Protein AF-A0A9D8AFS5-F1 (afdb_monomer)

Nearest PDB structures (foldseek):
  8onc-assembly2_F  TM=4.457E-01  e=4.449E-08  Bdellovibrio bacteriovorus HD100
  8oml-assembly1_B  TM=3.552E-01  e=2.061E-06  Bdellovibrio bacteriovorus HD100
  8onf-assembly1_B  TM=6.771E-01  e=1.002E-03  Bdellovibrio bacteriovorus HD100
  8ol4-assembly1_A  TM=5.462E-01  e=8.854E-04  Bdellovibrio bact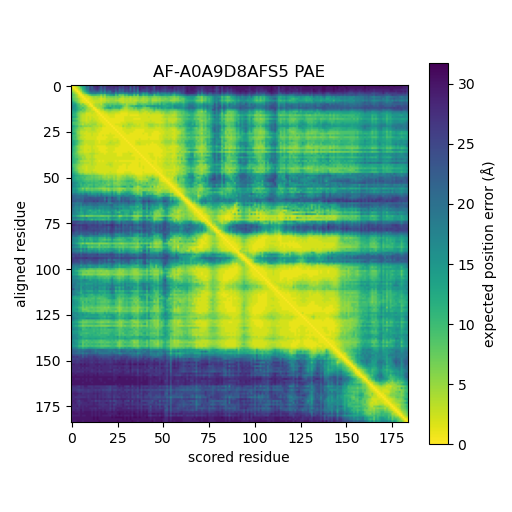eriovorus HD100
  8on4-assembly1_A  TM=4.535E-01  e=5.588E-02  Bdellovibrio bacteriovorus HD100

Mean predicted aligned error: 13.08 Å

Foldseek 3Di:
DDDPPDDDDDDPDQQKDFDDDPNDTQWIQGSVCAIEGPDPDGPDNYHFDDDVVDDSDDFDPPDPDQQDKTWDFDDDDPDPQERFWIWMWTANNPPSPSFGKTFTFGRPDPDSDYTDRVRGQWIQGSVQAIEGNDPDDPDNYHYDDDPPPDDDDPPPDDDDQCADFDADPSRDTDGGNPPVRVDD

Radius of gyration: 25.53 Å; Cα contacts (8 Å, |Δi|>4): 317; chains: 1; bounding box: 64×58×66 Å

Structure (mmCIF, N/CA/C/O backbone):
data_AF-A0A9D8AFS5-F1
#
_entry.id   AF-A0A9D8AFS5-F1
#
loop_
_atom_site.group_PDB
_atom_site.id
_atom_site.type_symbol
_atom_site.label_atom_id
_atom_site.label_alt_id
_atom_site.label_comp_id
_atom_site.label_asym_id
_atom_site.label_entity_id
_atom_site.label_seq_id
_atom_site.pdbx_PDB_ins_code
_atom_site.Cartn_x
_atom_site.Cartn_y
_atom_site.Cartn_z
_atom_site.occupancy
_atom_site.B_iso_or_equiv
_atom_site.auth_seq_id
_atom_site.auth_comp_id
_atom_site.auth_asym_id
_atom_site.auth_atom_id
_atom_site.pdbx_PDB_model_num
ATOM 1 N N . GLY A 1 1 ? 22.631 28.844 -26.982 1.00 43.62 1 GLY A N 1
ATOM 2 C CA . GLY A 1 1 ? 21.208 28.583 -26.727 1.00 43.62 1 GLY A CA 1
ATOM 3 C C . GLY A 1 1 ? 21.118 27.162 -26.255 1.00 43.62 1 GLY A C 1
ATOM 4 O O . GLY A 1 1 ? 21.440 26.286 -27.040 1.00 43.62 1 GLY A O 1
ATOM 5 N N . GLY A 1 2 ? 20.843 26.962 -24.968 1.00 60.62 2 GLY A N 1
ATOM 6 C CA . GLY A 1 2 ? 20.748 25.632 -24.378 1.00 60.62 2 GLY A CA 1
ATOM 7 C C . GLY A 1 2 ? 19.411 25.015 -24.747 1.00 60.62 2 GLY A C 1
ATOM 8 O O . GLY A 1 2 ? 18.372 25.493 -24.302 1.00 60.62 2 GLY A O 1
ATOM 9 N N . THR A 1 3 ? 19.439 24.002 -25.600 1.00 66.25 3 THR A N 1
ATOM 10 C CA . THR A 1 3 ? 18.353 23.032 -25.696 1.00 66.25 3 THR A CA 1
ATOM 11 C C . THR A 1 3 ? 18.677 21.949 -24.683 1.00 66.25 3 THR A C 1
ATOM 13 O O . THR A 1 3 ? 19.795 21.451 -24.688 1.00 66.25 3 THR A O 1
ATOM 16 N N . SER A 1 4 ? 17.757 21.660 -23.770 1.00 68.94 4 SER A N 1
ATOM 17 C CA . SER A 1 4 ? 17.923 20.624 -22.752 1.00 68.94 4 SER A CA 1
ATOM 18 C C . SER A 1 4 ? 18.353 19.309 -23.409 1.00 68.94 4 SER A C 1
ATOM 20 O O . SER A 1 4 ? 17.614 18.771 -24.233 1.00 68.94 4 SER A O 1
ATOM 22 N N . ASP A 1 5 ? 19.558 18.833 -23.096 1.00 69.56 5 ASP A N 1
ATOM 23 C CA . ASP A 1 5 ? 20.091 17.575 -23.624 1.00 69.56 5 ASP A CA 1
ATOM 24 C C . ASP A 1 5 ? 19.434 16.398 -22.888 1.00 69.56 5 ASP A C 1
ATOM 26 O O . ASP A 1 5 ? 20.023 15.778 -22.001 1.00 69.56 5 ASP A O 1
ATOM 30 N N . ASP A 1 6 ? 18.183 16.101 -23.235 1.00 83.12 6 ASP A N 1
ATOM 31 C CA . ASP A 1 6 ? 17.528 14.875 -22.793 1.00 83.12 6 ASP A CA 1
ATOM 32 C C . ASP A 1 6 ? 18.119 13.682 -23.563 1.00 83.12 6 ASP A C 1
ATOM 34 O O . ASP A 1 6 ? 18.228 13.689 -24.793 1.00 83.12 6 ASP A O 1
ATOM 38 N N . LEU A 1 7 ? 18.472 12.610 -22.848 1.00 84.00 7 LEU A N 1
ATOM 39 C CA . LEU A 1 7 ? 18.863 11.347 -23.471 1.00 84.00 7 LEU A CA 1
ATOM 40 C C . LEU A 1 7 ? 17.621 10.646 -24.050 1.00 84.00 7 LEU A C 1
ATOM 42 O O . LEU A 1 7 ? 16.873 9.989 -23.325 1.00 84.00 7 LEU A O 1
ATOM 46 N N . LEU A 1 8 ? 17.418 10.739 -25.368 1.00 85.31 8 LEU A N 1
ATOM 47 C CA . LEU A 1 8 ? 16.372 9.989 -26.069 1.00 85.31 8 LEU A CA 1
ATOM 48 C C . LEU A 1 8 ? 16.831 8.549 -26.352 1.00 85.31 8 LEU A C 1
ATOM 50 O O . LEU A 1 8 ? 17.629 8.293 -27.253 1.00 85.31 8 LEU A O 1
ATOM 54 N N . LEU A 1 9 ? 16.263 7.595 -25.617 1.00 86.94 9 LEU A N 1
ATOM 55 C CA . LEU A 1 9 ? 16.388 6.164 -25.894 1.00 86.94 9 LEU A CA 1
ATOM 56 C C . LEU A 1 9 ? 15.206 5.713 -26.758 1.00 86.94 9 LEU A C 1
ATOM 58 O O . LEU A 1 9 ? 14.099 5.512 -26.262 1.00 86.94 9 LEU A O 1
ATOM 62 N N . TYR A 1 10 ? 15.442 5.564 -28.060 1.00 85.44 10 TYR A N 1
ATOM 63 C CA . TYR A 1 10 ? 14.433 5.143 -29.030 1.00 85.44 10 TYR A CA 1
ATOM 64 C C . TYR A 1 10 ? 14.821 3.804 -29.654 1.00 85.44 10 TYR A C 1
ATOM 66 O O . TYR A 1 10 ? 15.858 3.696 -30.307 1.00 85.44 10 TYR A O 1
ATOM 74 N N . GLN A 1 11 ? 13.976 2.791 -29.462 1.00 84.81 11 GLN A N 1
ATOM 75 C CA . GLN A 1 11 ? 14.157 1.486 -30.088 1.00 84.81 11 GLN A CA 1
ATOM 76 C C . GLN A 1 11 ? 13.267 1.369 -31.324 1.00 84.81 11 GLN A C 1
ATOM 78 O O . GLN A 1 11 ? 12.046 1.486 -31.239 1.00 84.81 11 GLN A O 1
ATOM 83 N N . VAL A 1 12 ? 13.885 1.109 -32.477 1.00 80.00 12 VAL A N 1
ATOM 84 C CA . VAL A 1 12 ? 13.181 0.823 -33.734 1.00 80.00 12 VAL A CA 1
ATOM 85 C C . VAL A 1 12 ? 12.856 -0.670 -33.836 1.00 80.00 12 VAL A C 1
ATOM 87 O O . VAL A 1 12 ? 13.733 -1.525 -33.711 1.00 80.00 12 VAL A O 1
ATOM 90 N N . GLY A 1 13 ? 11.581 -0.984 -34.082 1.00 83.31 13 GLY A N 1
ATOM 91 C CA . GLY A 1 13 ? 11.069 -2.353 -34.229 1.00 83.31 13 GLY A CA 1
ATOM 92 C C . GLY A 1 13 ? 10.469 -2.946 -32.947 1.00 83.31 13 GLY A C 1
ATOM 93 O O . GLY A 1 13 ? 10.460 -2.319 -31.893 1.00 83.31 13 GLY A O 1
ATOM 94 N N . ALA A 1 14 ? 9.952 -4.176 -33.029 1.00 87.81 14 ALA A N 1
ATOM 95 C CA . ALA A 1 14 ? 9.262 -4.863 -31.928 1.00 87.81 14 ALA A CA 1
ATOM 96 C C . ALA A 1 14 ? 10.219 -5.469 -30.876 1.00 87.81 14 ALA A C 1
ATOM 98 O O . ALA A 1 14 ? 9.992 -6.570 -30.376 1.00 87.81 14 ALA A O 1
ATOM 99 N N . ASN A 1 15 ? 11.284 -4.743 -30.542 1.00 91.81 15 ASN A N 1
ATOM 100 C CA . ASN A 1 15 ? 12.307 -5.149 -29.585 1.00 91.81 15 ASN A CA 1
ATOM 101 C C . ASN A 1 15 ? 12.104 -4.464 -28.229 1.00 91.81 15 ASN A C 1
ATOM 103 O O . ASN A 1 15 ? 11.409 -3.457 -28.118 1.00 91.81 15 ASN A O 1
ATOM 107 N N . ASN A 1 16 ? 12.759 -5.000 -27.203 1.00 93.75 16 ASN A N 1
ATOM 108 C CA . ASN A 1 16 ? 12.710 -4.448 -25.855 1.00 93.75 16 ASN A CA 1
ATOM 109 C C . ASN A 1 16 ? 13.882 -3.482 -25.635 1.00 93.75 16 ASN A C 1
ATOM 111 O O . ASN A 1 16 ? 14.958 -3.671 -26.204 1.00 93.75 16 ASN A O 1
ATOM 115 N N . ILE A 1 17 ? 13.686 -2.485 -24.778 1.00 95.38 17 ILE A N 1
ATOM 116 C CA . ILE A 1 17 ? 14.787 -1.729 -24.171 1.00 95.38 17 ILE A CA 1
ATOM 117 C C . ILE A 1 17 ? 15.144 -2.463 -22.882 1.00 95.38 17 ILE A C 1
ATOM 119 O O . ILE A 1 17 ? 14.257 -2.679 -22.061 1.00 95.38 17 ILE A O 1
ATOM 123 N N . SER A 1 18 ? 16.403 -2.854 -22.699 1.00 94.75 18 SER A N 1
ATOM 124 C CA . SER A 1 18 ? 16.844 -3.634 -21.536 1.00 94.75 18 SER A CA 1
ATOM 125 C C . SER A 1 18 ? 18.105 -3.026 -20.927 1.00 94.75 18 SER A C 1
ATOM 127 O O . SER A 1 18 ? 19.040 -2.673 -21.643 1.00 94.75 18 SER A O 1
ATOM 129 N N . LEU A 1 19 ? 18.131 -2.914 -19.600 1.00 96.31 19 LEU A N 1
ATOM 130 C CA . LEU A 1 19 ? 19.263 -2.424 -18.820 1.00 96.31 19 LEU A CA 1
ATOM 131 C C . LEU A 1 19 ? 19.901 -3.598 -18.080 1.00 96.31 19 LEU A C 1
ATOM 133 O O . LEU A 1 19 ? 19.211 -4.336 -17.374 1.00 96.31 19 LEU A O 1
ATOM 137 N N . TYR A 1 20 ? 21.214 -3.759 -18.235 1.00 96.62 20 TYR A N 1
ATOM 138 C CA . TYR A 1 20 ? 21.977 -4.862 -17.656 1.00 96.62 20 TYR A CA 1
ATOM 139 C C . TYR A 1 20 ? 23.030 -4.352 -16.680 1.00 96.62 20 TYR A C 1
ATOM 141 O O . TYR A 1 20 ? 23.714 -3.366 -16.947 1.00 96.62 20 TYR A O 1
ATOM 149 N N . THR A 1 21 ? 23.231 -5.092 -15.596 1.00 97.31 21 THR A N 1
ATOM 150 C CA . THR A 1 21 ? 24.424 -4.980 -14.751 1.00 97.31 21 THR A CA 1
ATOM 151 C C . THR A 1 21 ? 24.948 -6.380 -14.471 1.00 97.31 21 THR A C 1
ATOM 153 O O . THR A 1 21 ? 24.169 -7.316 -14.292 1.00 97.31 21 THR A O 1
ATOM 156 N N . ASN A 1 22 ? 26.273 -6.550 -14.490 1.00 95.69 22 ASN A N 1
ATOM 157 C CA . ASN A 1 22 ? 26.929 -7.839 -14.237 1.00 95.69 22 ASN A CA 1
ATOM 158 C C . ASN A 1 22 ? 26.318 -9.023 -15.032 1.00 95.69 22 ASN A C 1
ATOM 160 O O . ASN A 1 22 ? 26.053 -10.092 -14.489 1.00 95.69 22 ASN A O 1
ATOM 164 N N . GLY A 1 23 ? 25.997 -8.800 -16.312 1.00 94.12 23 GLY A N 1
ATOM 165 C CA . GLY A 1 23 ? 25.414 -9.820 -17.195 1.00 94.12 23 GLY A CA 1
ATOM 166 C C . GLY A 1 23 ? 23.954 -10.206 -16.912 1.00 94.12 23 GLY A C 1
ATOM 167 O O . GLY A 1 23 ? 23.434 -11.090 -17.586 1.00 94.12 23 GLY A O 1
ATOM 168 N N . THR A 1 24 ? 23.275 -9.549 -15.968 1.00 92.94 24 THR A N 1
ATOM 169 C CA . THR A 1 24 ? 21.878 -9.831 -15.597 1.00 92.94 24 THR A CA 1
ATOM 170 C C . THR A 1 24 ? 20.966 -8.666 -15.986 1.00 92.94 24 THR A C 1
ATOM 172 O O . THR A 1 24 ? 21.329 -7.506 -15.792 1.00 92.94 24 THR A O 1
ATOM 175 N N . GLU A 1 25 ? 19.794 -8.965 -16.561 1.00 95.31 25 GLU A N 1
ATOM 176 C CA . GLU A 1 25 ? 18.782 -7.959 -16.922 1.00 95.31 25 GLU A CA 1
ATOM 177 C C . GLU A 1 25 ? 18.119 -7.415 -15.649 1.00 95.31 25 GLU A C 1
ATOM 179 O O . GLU A 1 25 ? 17.495 -8.169 -14.905 1.00 95.31 25 GLU A O 1
ATOM 184 N N . GLN A 1 26 ? 18.256 -6.111 -15.403 1.00 94.88 26 GLN A N 1
ATOM 185 C CA . GLN A 1 26 ? 17.743 -5.438 -14.204 1.00 94.88 26 GLN A CA 1
ATOM 186 C C . GLN A 1 26 ? 16.392 -4.769 -14.452 1.00 94.88 26 GLN A C 1
ATOM 188 O O . GLN A 1 26 ? 15.476 -4.865 -13.636 1.00 94.88 26 GLN A O 1
ATOM 193 N N . MET A 1 27 ? 16.255 -4.106 -15.602 1.00 97.00 27 MET A N 1
ATOM 194 C CA . MET A 1 27 ? 15.030 -3.432 -16.018 1.00 97.00 27 MET A CA 1
ATOM 195 C C . MET A 1 27 ? 14.797 -3.652 -17.505 1.00 97.00 27 MET A C 1
ATOM 197 O O . MET A 1 27 ? 15.745 -3.688 -18.291 1.00 97.00 27 MET A O 1
ATOM 201 N N . ARG A 1 28 ? 13.525 -3.731 -17.898 1.00 95.69 28 ARG A N 1
ATOM 202 C CA . ARG A 1 28 ? 13.134 -3.742 -19.301 1.00 95.69 28 ARG A CA 1
ATOM 203 C C . ARG A 1 28 ? 11.889 -2.932 -19.587 1.00 95.69 28 ARG A C 1
ATOM 205 O O . ARG A 1 28 ? 11.006 -2.854 -18.743 1.00 95.69 28 ARG A O 1
ATOM 212 N N . ILE A 1 29 ? 11.776 -2.445 -20.814 1.00 96.75 29 ILE A N 1
ATOM 213 C CA . ILE A 1 29 ? 10.532 -1.974 -21.419 1.00 96.75 29 ILE A CA 1
ATOM 214 C C . ILE A 1 29 ? 10.263 -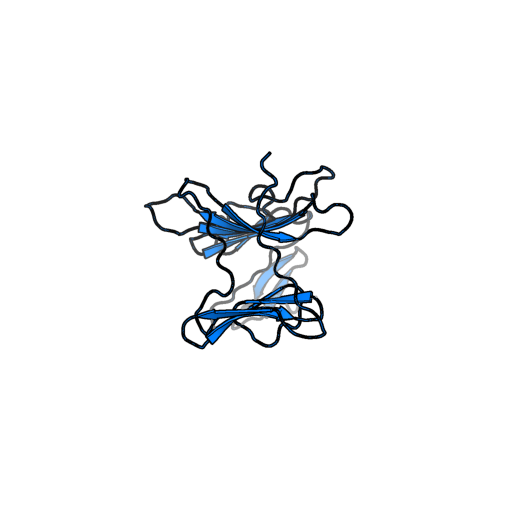2.877 -22.616 1.00 96.75 29 ILE A C 1
ATOM 216 O O . ILE A 1 29 ? 11.086 -2.952 -23.530 1.00 96.75 29 ILE A O 1
ATOM 220 N N . THR A 1 30 ? 9.147 -3.604 -22.603 1.00 95.31 30 THR A N 1
ATOM 221 C CA . THR A 1 30 ? 8.784 -4.462 -23.734 1.00 95.31 30 THR A CA 1
ATOM 222 C C . THR A 1 30 ? 8.297 -3.642 -24.922 1.00 95.31 30 THR A C 1
ATOM 224 O O . THR A 1 30 ? 7.837 -2.513 -24.755 1.00 95.31 30 THR A O 1
ATOM 227 N N . SER A 1 31 ? 8.288 -4.229 -26.117 1.00 93.81 31 SER A N 1
ATOM 228 C CA . SER A 1 31 ? 7.658 -3.612 -27.295 1.00 93.81 31 SER A CA 1
ATOM 229 C C . SER A 1 31 ? 6.153 -3.333 -27.125 1.00 93.81 31 SER A C 1
ATOM 231 O O . SER A 1 31 ? 5.607 -2.464 -27.797 1.00 93.81 31 SER A O 1
ATOM 233 N N . GLY A 1 32 ? 5.484 -4.011 -26.182 1.00 92.81 32 GLY A N 1
ATOM 234 C CA . GLY A 1 32 ? 4.104 -3.723 -25.756 1.00 92.81 32 GLY A CA 1
ATOM 235 C C . GLY A 1 32 ? 3.973 -2.609 -24.702 1.00 92.81 32 GLY A C 1
ATOM 236 O O . GLY A 1 32 ? 2.873 -2.347 -24.203 1.00 92.81 32 GLY A O 1
ATOM 237 N N . GLY A 1 33 ? 5.085 -1.972 -24.327 1.00 94.12 33 GLY A N 1
ATOM 238 C CA . GLY A 1 33 ? 5.139 -0.875 -23.362 1.00 94.12 33 GLY A CA 1
ATOM 239 C C . GLY A 1 33 ? 4.965 -1.303 -21.904 1.00 94.12 33 GLY A C 1
ATOM 240 O O . GLY A 1 33 ? 4.467 -0.512 -21.107 1.00 94.12 33 GLY A O 1
ATOM 241 N N . ASN A 1 34 ? 5.303 -2.547 -21.551 1.00 96.25 34 ASN A N 1
ATOM 242 C CA . ASN A 1 34 ? 5.307 -2.996 -20.156 1.00 96.25 34 ASN A CA 1
ATOM 243 C C . ASN A 1 34 ? 6.706 -2.845 -19.561 1.00 96.25 34 ASN A C 1
ATOM 245 O O . ASN A 1 34 ? 7.682 -3.281 -20.172 1.00 96.25 34 ASN A O 1
ATOM 249 N N . VAL A 1 35 ? 6.792 -2.288 -18.356 1.00 97.44 35 VAL A N 1
ATOM 250 C CA . VAL A 1 35 ? 8.042 -2.124 -17.616 1.00 97.44 35 VAL A CA 1
ATOM 251 C C . VAL A 1 35 ? 8.225 -3.293 -16.651 1.00 97.44 35 VAL A C 1
ATOM 253 O O . VAL A 1 35 ? 7.352 -3.572 -15.831 1.00 97.44 35 VAL A O 1
ATOM 256 N N . GLY A 1 36 ? 9.350 -3.992 -16.756 1.00 95.69 36 GLY A N 1
ATOM 257 C CA . GLY A 1 36 ? 9.773 -5.030 -15.819 1.00 95.69 36 GLY A CA 1
ATOM 258 C C . GLY A 1 36 ? 10.967 -4.561 -14.997 1.00 95.69 36 GLY A C 1
ATOM 259 O O . GLY A 1 36 ? 11.895 -4.002 -15.573 1.00 95.69 36 GLY A O 1
ATOM 260 N N . ILE A 1 37 ? 10.969 -4.809 -13.687 1.00 95.69 37 ILE A N 1
ATOM 261 C CA . ILE A 1 37 ? 12.144 -4.655 -12.811 1.00 95.69 37 ILE A CA 1
ATOM 262 C C . ILE A 1 37 ? 12.355 -5.993 -12.097 1.00 95.69 37 ILE A C 1
ATOM 264 O O . ILE A 1 37 ? 11.417 -6.520 -11.501 1.00 95.69 37 ILE A O 1
ATOM 268 N N . GLY A 1 38 ? 13.544 -6.585 -12.235 1.00 90.19 38 GLY A N 1
ATOM 269 C CA . GLY A 1 38 ? 13.847 -7.929 -11.717 1.00 90.19 38 GLY A CA 1
ATOM 270 C C . GLY A 1 38 ? 13.074 -9.073 -12.400 1.00 90.19 38 GLY A C 1
ATOM 271 O O . GLY A 1 38 ? 13.003 -10.193 -11.895 1.00 90.19 38 GLY A O 1
ATOM 272 N N . THR A 1 39 ? 12.468 -8.820 -13.567 1.00 90.94 39 THR A N 1
ATOM 273 C CA . THR A 1 39 ? 11.746 -9.830 -14.358 1.00 90.94 39 THR A CA 1
ATOM 274 C C . THR A 1 39 ? 11.929 -9.625 -15.858 1.00 90.94 39 THR A C 1
ATOM 276 O O . THR A 1 39 ? 11.835 -8.510 -16.371 1.00 90.94 39 THR A O 1
ATOM 279 N N . THR A 1 40 ? 12.121 -10.726 -16.587 1.00 93.88 40 THR A N 1
ATOM 280 C CA . THR A 1 40 ? 12.199 -10.730 -18.055 1.00 93.88 40 THR A CA 1
ATOM 281 C C . THR A 1 40 ? 10.820 -10.881 -18.712 1.00 93.88 40 THR A C 1
ATOM 283 O O . THR A 1 40 ? 10.673 -10.629 -19.904 1.00 93.88 40 THR A O 1
ATOM 286 N N . GLY A 1 41 ? 9.774 -11.238 -17.964 1.00 92.69 41 GLY A N 1
ATOM 287 C CA . GLY A 1 41 ? 8.418 -11.436 -18.489 1.00 92.69 41 GLY A CA 1
ATOM 288 C C . GLY A 1 41 ? 7.375 -10.587 -17.762 1.00 92.69 41 GLY A C 1
ATOM 289 O O . GLY A 1 41 ? 6.595 -11.141 -16.984 1.00 92.69 41 GLY A O 1
ATOM 290 N N . PRO A 1 42 ? 7.339 -9.253 -17.953 1.00 96.25 42 PRO A N 1
ATOM 291 C CA . PRO A 1 42 ? 6.322 -8.419 -17.324 1.00 96.25 42 PRO A CA 1
ATOM 292 C C . PRO A 1 42 ? 4.934 -8.697 -17.927 1.00 96.25 42 PRO A C 1
ATOM 294 O O . PRO A 1 42 ? 4.719 -8.539 -19.130 1.00 96.25 42 PRO A O 1
ATOM 297 N N . ASN A 1 43 ? 3.977 -9.088 -17.080 1.00 93.56 43 ASN A N 1
ATOM 298 C CA . ASN A 1 43 ? 2.589 -9.405 -17.448 1.00 93.56 43 ASN A CA 1
ATOM 299 C C . ASN A 1 43 ? 1.597 -8.283 -17.066 1.00 93.56 43 ASN A C 1
ATOM 301 O O . ASN A 1 43 ? 0.394 -8.432 -17.256 1.00 93.56 43 ASN A O 1
ATOM 305 N N . ALA A 1 44 ? 2.110 -7.154 -16.572 1.00 91.44 44 ALA A N 1
ATOM 306 C CA . ALA A 1 44 ? 1.383 -5.931 -16.251 1.00 91.44 44 ALA A CA 1
ATOM 307 C C . ALA A 1 44 ? 2.196 -4.711 -16.717 1.00 91.44 44 ALA A C 1
ATOM 309 O O . ALA A 1 44 ? 3.377 -4.840 -17.047 1.00 91.44 44 ALA A O 1
ATOM 310 N N . LYS A 1 45 ? 1.575 -3.522 -16.738 1.00 94.88 45 LYS A N 1
ATOM 311 C CA . LYS A 1 45 ? 2.229 -2.283 -17.202 1.00 94.88 45 LYS A CA 1
ATOM 312 C C . LYS A 1 45 ? 3.488 -1.933 -16.413 1.00 94.88 45 LYS A C 1
ATOM 314 O O . LYS A 1 45 ? 4.451 -1.460 -17.004 1.00 94.88 45 LYS A O 1
ATOM 319 N N . LEU A 1 46 ? 3.487 -2.231 -15.120 1.00 94.81 46 LEU A N 1
ATOM 320 C CA . LEU A 1 46 ? 4.669 -2.265 -14.276 1.00 94.81 46 LEU A CA 1
ATOM 321 C C . LEU A 1 46 ? 4.645 -3.591 -13.513 1.00 94.81 46 LEU A C 1
ATOM 323 O O . LEU A 1 46 ? 3.696 -3.863 -12.782 1.00 94.81 46 LEU A O 1
ATOM 327 N N . HIS A 1 47 ? 5.664 -4.422 -13.708 1.00 88.25 47 HIS A N 1
ATOM 328 C CA . H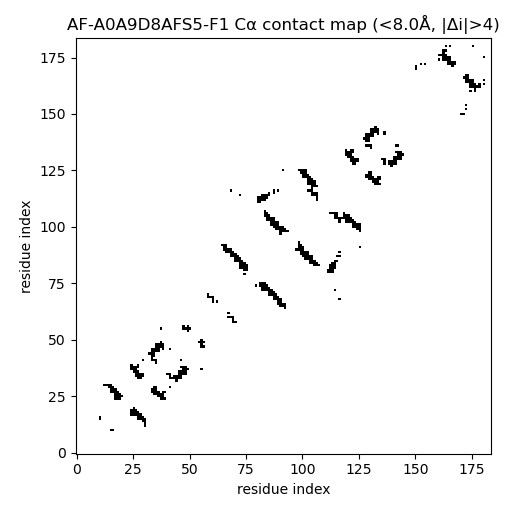IS A 1 47 ? 5.866 -5.662 -12.965 1.00 88.25 47 HIS A CA 1
ATOM 329 C C . HIS A 1 47 ? 7.236 -5.599 -12.296 1.00 88.25 47 HIS A C 1
ATOM 331 O O . HIS A 1 47 ? 8.268 -5.696 -12.957 1.00 88.25 47 HIS A O 1
ATOM 337 N N . VAL A 1 48 ? 7.235 -5.447 -10.976 1.00 90.94 48 VAL A N 1
ATOM 338 C CA . VAL A 1 48 ? 8.444 -5.493 -10.157 1.00 90.94 48 VAL A CA 1
ATOM 339 C C . VAL A 1 48 ? 8.486 -6.834 -9.431 1.00 90.94 48 VAL A C 1
ATOM 341 O O . VAL A 1 48 ? 7.509 -7.209 -8.783 1.00 90.94 48 VAL A O 1
ATOM 344 N N . ARG A 1 49 ? 9.584 -7.579 -9.570 1.00 82.12 49 ARG A N 1
ATOM 345 C CA . ARG A 1 49 ? 9.764 -8.910 -8.981 1.00 82.12 49 ARG A CA 1
ATOM 346 C C . ARG A 1 49 ? 11.108 -8.983 -8.260 1.00 82.12 49 ARG A C 1
ATOM 348 O O . ARG A 1 49 ? 12.137 -8.758 -8.880 1.00 82.12 49 ARG A O 1
ATOM 355 N N . GLY A 1 50 ? 11.077 -9.343 -6.980 1.00 73.50 50 GLY A N 1
ATOM 356 C CA . GLY A 1 50 ? 12.262 -9.649 -6.173 1.00 73.50 50 GLY A CA 1
ATOM 357 C C . GLY A 1 50 ? 12.500 -11.156 -6.048 1.00 73.50 50 GLY A C 1
ATOM 358 O O . GLY A 1 50 ? 11.643 -11.972 -6.417 1.00 73.50 50 GLY A O 1
ATOM 359 N N . ALA A 1 51 ? 13.663 -11.530 -5.519 1.00 69.69 51 ALA A N 1
ATOM 360 C CA . ALA A 1 51 ? 13.951 -12.886 -5.072 1.00 69.69 51 ALA A CA 1
ATOM 361 C C . ALA A 1 51 ? 13.123 -13.270 -3.827 1.00 69.69 51 ALA A C 1
ATOM 363 O O . ALA A 1 51 ? 12.415 -12.464 -3.221 1.00 69.69 51 ALA A O 1
ATOM 364 N N . VAL A 1 52 ? 13.194 -14.542 -3.429 1.00 45.78 52 VAL A N 1
ATOM 365 C CA . VAL A 1 52 ? 12.564 -15.009 -2.186 1.00 45.78 52 VAL A CA 1
ATOM 366 C C . VAL A 1 52 ? 13.215 -14.284 -1.003 1.00 45.78 52 VAL A C 1
ATOM 368 O O . VAL A 1 52 ? 14.438 -14.271 -0.899 1.00 45.78 52 VAL A O 1
ATOM 371 N N . ASN A 1 53 ? 12.399 -13.714 -0.113 1.00 38.25 53 ASN A N 1
ATOM 372 C CA . ASN A 1 53 ? 12.817 -12.855 1.008 1.00 38.25 53 ASN A CA 1
ATOM 373 C C . ASN A 1 53 ? 13.415 -11.492 0.606 1.00 38.25 53 ASN A C 1
ATOM 375 O O . ASN A 1 53 ? 14.067 -10.850 1.426 1.00 38.25 53 ASN A O 1
ATOM 379 N N . GLU A 1 54 ? 13.174 -11.027 -0.620 1.00 38.91 54 GLU A N 1
ATOM 380 C CA . GLU A 1 54 ? 13.527 -9.679 -1.071 1.00 38.91 54 GLU A CA 1
ATOM 381 C C . GLU A 1 54 ? 12.262 -8.828 -1.243 1.00 38.91 54 GLU A C 1
ATOM 383 O O . GLU A 1 54 ? 11.256 -9.278 -1.801 1.00 38.91 54 GLU A O 1
ATOM 388 N N . ALA A 1 55 ? 12.303 -7.578 -0.781 1.00 46.97 55 ALA A N 1
ATOM 389 C CA . ALA A 1 55 ? 11.245 -6.620 -1.065 1.00 46.97 55 ALA A CA 1
ATOM 390 C C . ALA A 1 55 ? 11.375 -6.146 -2.519 1.00 46.97 55 ALA A C 1
ATOM 392 O O . ALA A 1 55 ? 12.276 -5.385 -2.853 1.00 46.97 55 ALA A O 1
ATOM 393 N N . ALA A 1 56 ? 10.459 -6.587 -3.383 1.00 57.22 56 ALA A N 1
ATOM 394 C CA . ALA A 1 56 ? 10.437 -6.177 -4.787 1.00 57.22 56 ALA A CA 1
ATOM 395 C C . ALA A 1 56 ? 10.228 -4.658 -4.936 1.00 57.22 56 ALA A C 1
ATOM 397 O O . ALA A 1 56 ? 10.832 -4.021 -5.789 1.00 57.22 56 ALA A O 1
ATOM 398 N N . LEU A 1 57 ? 9.385 -4.072 -4.088 1.00 79.25 57 LEU A N 1
ATOM 399 C CA . LEU A 1 57 ? 9.122 -2.641 -4.038 1.00 79.25 57 LEU A CA 1
ATOM 400 C C . LEU A 1 57 ? 9.374 -2.163 -2.609 1.00 79.25 57 LEU A C 1
ATOM 402 O O . LEU A 1 57 ? 8.620 -2.512 -1.702 1.00 79.25 57 LEU A O 1
ATOM 406 N N . ILE A 1 58 ? 10.428 -1.374 -2.420 1.00 63.31 58 ILE A N 1
ATOM 407 C CA . ILE A 1 58 ? 10.658 -0.624 -1.184 1.00 63.31 58 ILE A CA 1
ATOM 408 C C . ILE A 1 58 ? 10.069 0.769 -1.396 1.00 63.31 58 ILE A C 1
ATOM 410 O O . ILE A 1 58 ? 10.404 1.445 -2.367 1.00 63.31 58 ILE A O 1
ATOM 414 N N . ILE A 1 59 ? 9.180 1.186 -0.498 1.00 71.12 59 ILE A N 1
ATOM 415 C CA . ILE A 1 59 ? 8.691 2.562 -0.426 1.00 71.12 59 ILE A CA 1
ATOM 416 C C . ILE A 1 59 ? 9.159 3.078 0.931 1.00 71.12 59 ILE A C 1
ATOM 418 O O . ILE A 1 59 ? 8.511 2.808 1.936 1.00 71.12 59 ILE A O 1
ATOM 422 N N . ASP A 1 60 ? 10.308 3.744 0.976 1.00 57.97 60 ASP A N 1
ATOM 423 C CA . ASP A 1 60 ? 10.896 4.291 2.205 1.00 57.97 60 ASP A CA 1
ATOM 424 C C . ASP A 1 60 ? 10.731 5.820 2.174 1.00 57.97 60 ASP A C 1
ATOM 426 O O . ASP A 1 60 ? 11.000 6.419 1.127 1.00 57.97 60 ASP A O 1
ATOM 430 N N . PRO A 1 61 ? 10.243 6.483 3.238 1.00 54.53 61 PRO A N 1
ATOM 431 C CA . PRO A 1 61 ? 10.259 7.935 3.274 1.00 54.53 61 PRO A CA 1
ATOM 432 C C . PRO A 1 61 ? 11.715 8.403 3.423 1.00 54.53 61 PRO A C 1
ATOM 434 O O . PRO A 1 61 ? 12.412 7.988 4.344 1.00 54.53 61 PRO A O 1
ATOM 437 N N . ASP A 1 62 ? 12.143 9.288 2.520 1.00 52.84 62 ASP A N 1
ATOM 438 C CA . ASP A 1 62 ? 13.512 9.835 2.393 1.00 52.84 62 ASP A CA 1
ATOM 439 C C . ASP A 1 62 ? 14.017 10.551 3.667 1.00 52.84 62 ASP A C 1
ATOM 441 O O . ASP A 1 62 ? 15.204 10.796 3.840 1.00 52.84 62 ASP A O 1
ATOM 445 N N . GLU A 1 63 ? 13.126 10.846 4.618 1.00 50.66 63 GLU A N 1
ATOM 446 C CA . GLU A 1 63 ? 13.449 11.597 5.826 1.00 50.66 63 GLU A CA 1
ATOM 447 C C . GLU A 1 63 ? 12.964 10.863 7.083 1.00 50.66 63 GLU A C 1
ATOM 449 O O . GLU A 1 63 ? 11.773 10.584 7.259 1.00 50.66 63 GLU A O 1
ATOM 454 N N . SER A 1 64 ? 13.896 10.583 8.003 1.00 53.81 64 SER A N 1
ATOM 455 C CA . SER A 1 64 ? 13.622 10.026 9.336 1.00 53.81 64 SER A CA 1
ATOM 456 C C . SER A 1 64 ? 12.987 11.064 10.265 1.00 53.81 64 SER A C 1
ATOM 458 O O . SER A 1 64 ? 13.535 11.413 11.309 1.00 53.81 64 SER A O 1
ATOM 460 N N . VAL A 1 65 ? 11.813 11.561 9.892 1.00 59.75 65 VAL A N 1
ATOM 461 C CA . VAL A 1 65 ? 10.996 12.418 10.750 1.00 59.75 65 VAL A CA 1
ATOM 462 C C . VAL A 1 65 ? 10.034 11.571 11.577 1.00 59.75 65 VAL A C 1
ATOM 464 O O . VAL A 1 65 ? 9.463 10.585 11.099 1.00 59.75 65 VAL A O 1
ATOM 467 N N . ASN A 1 66 ? 9.850 11.954 12.842 1.00 61.69 66 ASN A N 1
ATOM 468 C CA . ASN A 1 66 ? 8.808 11.378 13.690 1.00 61.69 66 ASN A CA 1
ATOM 469 C C . ASN A 1 66 ? 7.464 11.509 12.970 1.00 61.69 66 ASN A C 1
ATOM 471 O O . ASN A 1 66 ? 7.173 12.565 12.405 1.00 61.69 66 ASN A O 1
ATOM 475 N N . ASN A 1 67 ? 6.652 10.452 12.999 1.00 63.16 67 ASN A N 1
ATOM 476 C CA . ASN A 1 67 ? 5.361 10.416 12.312 1.00 63.16 67 ASN A CA 1
ATOM 477 C C . ASN A 1 67 ? 5.438 10.412 10.765 1.00 63.16 67 ASN A C 1
ATOM 479 O O . ASN A 1 67 ? 4.420 10.610 10.102 1.00 63.16 67 ASN A O 1
ATOM 483 N N . GLY A 1 68 ? 6.619 10.179 10.174 1.00 63.44 68 GLY A N 1
ATOM 484 C CA . GLY A 1 68 ? 6.768 9.952 8.736 1.00 63.44 68 GLY A CA 1
ATOM 485 C C . GLY A 1 68 ? 6.017 8.695 8.287 1.00 63.44 68 GLY A C 1
ATOM 486 O O . GLY A 1 68 ? 6.068 7.657 8.957 1.00 63.44 68 GLY A O 1
ATOM 487 N N . SER A 1 69 ? 5.310 8.791 7.159 1.00 67.25 69 SER A N 1
ATOM 488 C CA . SER A 1 69 ? 4.565 7.675 6.579 1.00 67.25 69 SER A CA 1
ATOM 489 C C . SER A 1 69 ? 4.888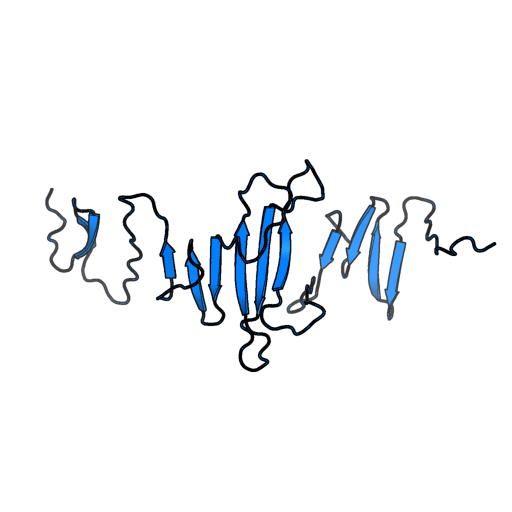 7.476 5.104 1.00 67.25 69 SER A C 1
ATOM 491 O O . SER A 1 69 ? 5.228 8.408 4.378 1.00 67.25 69 SER A O 1
ATOM 493 N N . THR A 1 70 ? 4.787 6.225 4.680 1.00 78.25 70 THR A N 1
ATOM 494 C CA . THR A 1 70 ? 5.006 5.761 3.312 1.00 78.25 70 THR A CA 1
ATOM 495 C C . THR A 1 70 ? 3.892 4.792 2.949 1.00 78.25 70 THR A C 1
ATOM 497 O O . THR A 1 70 ? 3.345 4.141 3.840 1.00 78.25 70 THR A O 1
ATOM 500 N N . GLY A 1 71 ? 3.502 4.687 1.680 1.00 76.00 71 GLY A N 1
ATOM 501 C CA . GLY A 1 71 ? 2.376 3.828 1.339 1.00 76.00 71 GLY A CA 1
ATOM 502 C C . GLY A 1 71 ? 2.117 3.606 -0.139 1.00 76.00 71 GLY A C 1
ATOM 503 O O . GLY A 1 71 ? 2.626 4.307 -1.013 1.00 76.00 71 GLY A O 1
ATOM 504 N N . ILE A 1 72 ? 1.271 2.611 -0.393 1.00 86.31 72 ILE A N 1
ATOM 505 C CA . ILE A 1 72 ? 0.684 2.332 -1.701 1.00 86.31 72 ILE A CA 1
ATOM 506 C C . ILE A 1 72 ? -0.679 3.006 -1.747 1.00 86.31 72 ILE A C 1
ATOM 508 O O . ILE A 1 72 ? -1.521 2.792 -0.877 1.00 86.31 72 ILE A O 1
ATOM 512 N N . LEU A 1 73 ? -0.898 3.794 -2.791 1.00 78.38 73 LEU A N 1
ATOM 513 C CA . LEU A 1 73 ? -2.112 4.562 -3.003 1.00 78.38 73 LEU A CA 1
ATOM 514 C C . LEU A 1 73 ? -2.938 3.977 -4.157 1.00 78.38 73 LEU A C 1
ATOM 516 O O . LEU A 1 73 ? -2.405 3.646 -5.216 1.00 78.38 73 LEU A O 1
ATOM 520 N N . PHE A 1 74 ? -4.253 3.911 -3.969 1.00 81.06 74 PHE A N 1
ATOM 521 C CA . PHE A 1 74 ? -5.237 3.429 -4.934 1.00 81.06 74 PHE A CA 1
ATOM 522 C C . PHE A 1 74 ? -6.203 4.564 -5.303 1.00 81.06 74 PHE A C 1
ATOM 524 O O . PHE A 1 74 ? -6.773 5.228 -4.434 1.00 81.06 74 PHE A O 1
ATOM 531 N N . GLY A 1 75 ? -6.395 4.799 -6.603 1.00 66.56 75 GLY A N 1
ATOM 532 C CA . GLY A 1 75 ? -7.281 5.841 -7.135 1.00 66.56 75 GLY A CA 1
ATOM 533 C C . GLY A 1 75 ? -8.163 5.332 -8.274 1.00 66.56 75 GLY A C 1
ATOM 534 O O . GLY A 1 75 ? -7.831 4.343 -8.927 1.00 66.56 75 GLY A O 1
ATOM 535 N N . ALA A 1 76 ? -9.285 6.018 -8.509 1.00 53.66 76 ALA A N 1
ATOM 536 C CA . ALA A 1 76 ? -10.200 5.762 -9.623 1.00 53.66 76 ALA A CA 1
ATOM 537 C C . ALA A 1 76 ? -10.065 6.846 -10.713 1.00 53.66 76 AL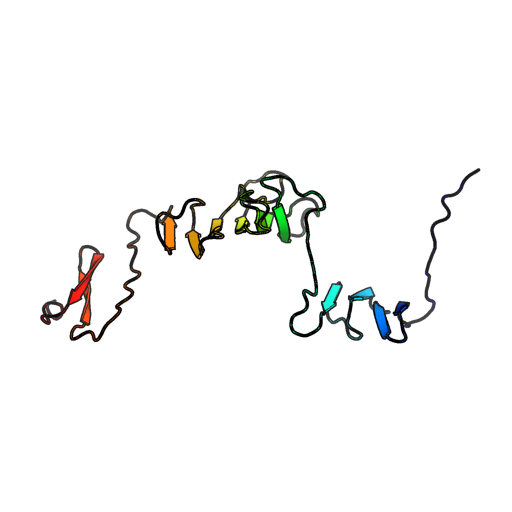A A C 1
ATOM 539 O O . ALA A 1 76 ? -9.642 7.971 -10.460 1.00 53.66 76 ALA A O 1
ATOM 540 N N . SER A 1 77 ? -10.392 6.480 -11.953 1.00 47.22 77 SER A N 1
ATOM 541 C CA . SER A 1 77 ? -9.867 7.065 -13.198 1.00 47.22 77 SER A CA 1
ATOM 542 C C . SER A 1 77 ? -10.331 8.477 -13.590 1.00 47.22 77 SER A C 1
ATOM 544 O O . SER A 1 77 ? -9.959 8.946 -14.661 1.00 47.22 77 SER A O 1
ATOM 546 N N . ASN A 1 78 ? -11.132 9.177 -12.789 1.00 44.91 78 ASN A N 1
ATOM 547 C CA . ASN A 1 78 ? -11.673 10.496 -13.153 1.00 44.91 78 ASN A CA 1
ATOM 548 C C . ASN A 1 78 ? -10.757 11.686 -12.804 1.00 44.91 78 ASN A C 1
ATOM 550 O O . ASN A 1 78 ? -11.038 12.803 -13.229 1.00 44.91 78 ASN A O 1
ATOM 554 N N . SER A 1 79 ? -9.639 11.461 -12.108 1.00 46.78 79 SER A N 1
ATOM 555 C CA . SER A 1 79 ? -8.489 12.375 -12.070 1.00 46.78 79 SER A CA 1
ATOM 556 C C . SER A 1 79 ? -7.294 11.665 -11.434 1.00 46.78 79 SER A C 1
ATOM 558 O O . SER A 1 79 ? -7.401 11.161 -10.317 1.00 46.78 79 SER A O 1
ATOM 560 N N . SER A 1 80 ? -6.127 11.681 -12.088 1.00 50.62 80 SER A N 1
ATOM 561 C CA . SER A 1 80 ? -4.857 11.183 -11.524 1.00 50.62 80 SER A CA 1
ATOM 562 C C . SER A 1 80 ? -4.453 11.885 -10.214 1.00 50.62 80 SER A C 1
ATOM 564 O O . SER A 1 80 ? -3.480 11.482 -9.574 1.00 50.62 80 SER A O 1
ATOM 566 N N . ALA A 1 81 ? -5.176 12.930 -9.798 1.00 55.75 81 ALA A N 1
ATOM 567 C CA . ALA A 1 81 ? -4.983 13.627 -8.534 1.00 55.75 81 ALA A CA 1
ATOM 568 C C . ALA A 1 81 ? -5.599 12.911 -7.318 1.00 55.75 81 ALA A C 1
ATOM 570 O O . ALA A 1 81 ? -5.098 13.139 -6.228 1.00 55.75 81 ALA A O 1
ATOM 571 N N . ASN A 1 82 ? -6.591 12.022 -7.487 1.00 66.81 82 ASN A N 1
ATOM 572 C CA . ASN A 1 82 ? -7.427 11.539 -6.378 1.00 66.81 82 ASN A CA 1
ATOM 573 C C . ASN A 1 82 ? -7.162 10.066 -6.031 1.00 66.81 82 ASN A C 1
ATOM 575 O O . ASN A 1 82 ? -7.828 9.156 -6.532 1.00 66.81 82 ASN A O 1
ATOM 579 N N . LYS A 1 83 ? -6.209 9.814 -5.135 1.00 80.00 83 LYS A N 1
ATOM 580 C CA . LYS A 1 83 ? -5.955 8.479 -4.591 1.00 80.00 83 LYS A CA 1
ATOM 581 C C . LYS A 1 83 ? -6.700 8.346 -3.272 1.00 80.00 83 LYS A C 1
ATOM 583 O O . LYS A 1 83 ? -6.226 8.815 -2.245 1.00 80.00 83 LYS A O 1
ATOM 588 N N . LYS A 1 84 ? -7.906 7.786 -3.323 1.00 84.12 84 LYS A N 1
ATOM 589 C CA . LYS A 1 84 ? -8.870 7.801 -2.211 1.00 84.12 84 LYS A CA 1
ATOM 590 C C . LYS A 1 84 ? -8.743 6.627 -1.247 1.00 84.12 84 LYS A C 1
ATOM 592 O O . LYS A 1 84 ? -9.371 6.652 -0.200 1.00 84.12 84 LYS A O 1
ATOM 597 N N . ALA A 1 85 ? -7.903 5.643 -1.545 1.00 88.62 85 ALA A N 1
ATOM 598 C CA . ALA A 1 85 ? -7.567 4.584 -0.602 1.00 88.62 85 ALA A CA 1
ATOM 599 C C . ALA A 1 85 ? -6.062 4.328 -0.590 1.00 88.62 85 ALA A C 1
ATOM 601 O O . ALA A 1 85 ? -5.366 4.641 -1.556 1.00 88.62 85 ALA A O 1
ATOM 602 N N . GLY A 1 86 ? -5.554 3.735 0.483 1.00 89.88 86 GLY A N 1
ATOM 603 C CA . GLY A 1 86 ? -4.155 3.345 0.548 1.00 89.88 86 GLY A CA 1
ATOM 604 C C . GLY A 1 86 ? -3.831 2.410 1.700 1.00 89.88 86 GLY A C 1
ATOM 605 O O . GLY A 1 86 ? -4.618 2.241 2.632 1.00 89.88 86 GLY A O 1
ATOM 606 N N . ILE A 1 87 ? -2.652 1.804 1.599 1.00 93.38 87 ILE A N 1
ATOM 607 C CA . ILE A 1 87 ? -2.010 1.046 2.671 1.00 93.38 87 ILE A CA 1
ATOM 608 C C . ILE A 1 87 ? -0.733 1.789 3.029 1.00 93.38 87 ILE A C 1
ATOM 610 O O . ILE A 1 87 ? 0.126 1.979 2.167 1.00 93.38 87 ILE A O 1
ATOM 614 N N . PHE A 1 88 ? -0.617 2.196 4.285 1.00 90.00 88 PHE A N 1
ATOM 615 C CA . PHE A 1 88 ? 0.475 3.013 4.788 1.00 90.00 88 PHE A CA 1
ATOM 616 C C . PHE A 1 88 ? 1.218 2.288 5.898 1.00 90.00 88 PHE A C 1
ATOM 618 O O . PHE A 1 88 ? 0.615 1.578 6.696 1.00 90.00 88 PHE A O 1
ATOM 625 N N . PHE A 1 89 ? 2.517 2.526 5.980 1.00 90.31 89 PHE A N 1
ATOM 626 C CA . PHE A 1 89 ? 3.304 2.290 7.175 1.00 90.31 89 PHE A CA 1
ATOM 627 C C . PHE A 1 89 ? 3.634 3.645 7.800 1.00 90.31 89 PHE A C 1
ATOM 629 O O . PHE A 1 89 ? 4.214 4.502 7.128 1.00 90.31 89 PHE A O 1
ATOM 636 N N . GLN A 1 90 ? 3.250 3.852 9.058 1.00 89.31 90 GLN A N 1
ATOM 637 C CA . GLN A 1 90 ? 3.546 5.073 9.808 1.00 89.31 90 GLN A CA 1
ATOM 638 C C . GLN A 1 90 ? 4.441 4.746 10.990 1.00 89.31 90 GLN A C 1
ATOM 640 O O . GLN A 1 90 ? 4.070 3.948 11.845 1.00 89.31 90 GLN A O 1
ATOM 645 N N . ARG A 1 91 ? 5.603 5.391 11.068 1.00 86.00 91 ARG A N 1
ATOM 646 C CA . ARG A 1 91 ? 6.526 5.183 12.186 1.00 86.00 91 ARG A CA 1
ATOM 647 C C . ARG A 1 91 ? 5.950 5.720 13.496 1.00 86.00 91 ARG A C 1
ATOM 649 O O . ARG A 1 91 ? 5.407 6.824 13.516 1.00 86.00 91 ARG A O 1
ATOM 656 N N . ASP A 1 92 ? 6.150 4.975 14.583 1.00 78.69 92 ASP A N 1
ATOM 657 C CA . ASP A 1 92 ? 5.715 5.362 15.937 1.00 78.69 92 ASP A CA 1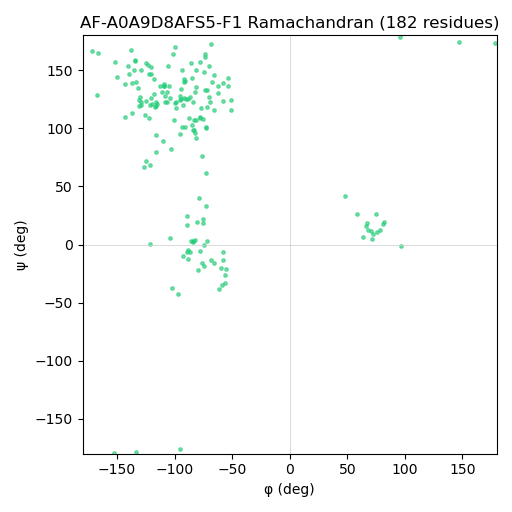
ATOM 658 C C . ASP A 1 92 ? 6.616 6.439 16.576 1.00 78.69 92 ASP A C 1
ATOM 660 O O . ASP A 1 92 ? 6.223 7.104 17.532 1.00 78.69 92 ASP A O 1
ATOM 664 N N . GLY A 1 93 ? 7.813 6.653 16.018 1.00 70.06 93 GLY A N 1
ATOM 665 C CA . GLY A 1 93 ? 8.773 7.653 16.493 1.00 70.06 93 GLY A CA 1
ATOM 666 C C . GLY A 1 93 ? 9.456 7.278 17.811 1.00 70.06 93 GLY A C 1
ATOM 667 O O . GLY A 1 93 ? 10.163 8.111 18.379 1.00 70.06 93 GLY A O 1
ATOM 668 N N . LEU A 1 94 ? 9.276 6.046 18.297 1.00 64.88 94 LEU A N 1
ATOM 669 C CA . LEU A 1 94 ? 9.840 5.592 19.562 1.00 64.88 94 LEU A CA 1
ATOM 670 C C . LEU A 1 94 ? 11.216 4.942 19.330 1.00 64.88 94 LEU A C 1
ATOM 672 O O . LEU A 1 94 ? 11.399 4.038 18.513 1.00 64.88 94 LEU A O 1
ATOM 676 N N . ASP A 1 95 ? 12.213 5.442 20.057 1.00 63.62 95 ASP A N 1
ATOM 677 C CA . ASP A 1 95 ? 13.547 4.848 20.226 1.00 63.62 95 ASP A CA 1
ATOM 678 C C . ASP A 1 95 ? 14.378 4.616 18.951 1.00 63.62 95 ASP A C 1
ATOM 680 O O . ASP A 1 95 ? 15.223 3.721 18.910 1.00 63.62 95 ASP A O 1
ATOM 684 N N . GLY A 1 96 ? 14.149 5.385 17.879 1.00 63.03 96 GLY A N 1
ATOM 685 C CA . GLY A 1 96 ? 14.887 5.223 16.614 1.00 63.03 96 GLY A CA 1
ATOM 686 C C . GLY A 1 96 ? 14.662 3.865 15.935 1.00 63.03 96 GLY A C 1
ATOM 687 O O . GLY A 1 96 ? 15.293 3.560 14.924 1.00 63.03 96 GLY A O 1
ATOM 688 N N . SER A 1 97 ? 13.745 3.057 16.468 1.00 66.75 97 SER A N 1
ATOM 689 C CA . SER A 1 97 ? 13.336 1.802 15.870 1.00 66.75 97 SER A CA 1
ATOM 690 C C . SER A 1 97 ? 12.506 2.128 14.631 1.00 66.75 97 SER A C 1
ATOM 692 O O . SER A 1 97 ? 11.599 2.955 14.678 1.00 66.75 97 SER A O 1
ATOM 694 N N . LEU A 1 98 ? 12.784 1.476 13.501 1.00 71.69 98 LEU A N 1
ATOM 695 C CA . LEU A 1 98 ? 11.984 1.590 12.270 1.00 71.69 98 LEU A CA 1
ATOM 696 C C . LEU A 1 98 ? 10.628 0.861 12.406 1.00 71.69 98 LEU A C 1
ATOM 698 O O . LEU A 1 98 ? 10.127 0.265 11.459 1.00 71.69 98 LEU A O 1
ATOM 702 N N . ARG A 1 99 ? 10.068 0.850 13.620 1.00 83.50 99 ARG A N 1
ATOM 703 C CA . ARG A 1 99 ? 8.780 0.260 13.968 1.00 83.50 99 ARG A CA 1
ATOM 704 C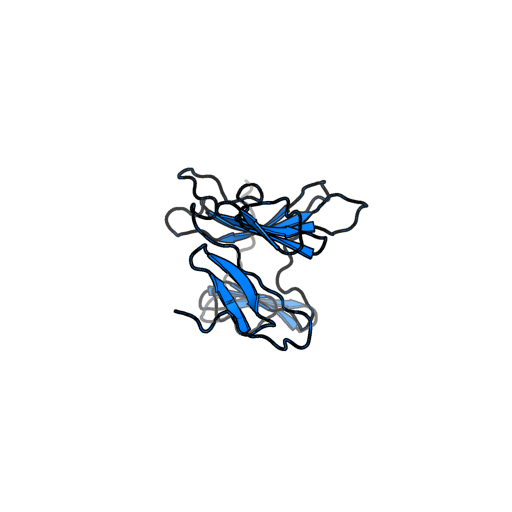 C . ARG A 1 99 ? 7.679 1.274 13.692 1.00 83.50 99 ARG A C 1
ATOM 706 O O . ARG A 1 99 ? 7.911 2.481 13.619 1.00 83.50 99 ARG A O 1
ATOM 713 N N . GLY A 1 100 ? 6.480 0.759 13.486 1.00 88.38 100 GLY A N 1
ATOM 714 C CA . GLY A 1 100 ? 5.358 1.570 13.072 1.00 88.38 100 GLY A CA 1
ATOM 715 C C . GLY A 1 100 ? 4.106 0.750 12.852 1.00 88.38 100 GLY A C 1
ATOM 716 O O . GLY A 1 100 ? 4.120 -0.484 12.901 1.00 88.38 100 GLY A O 1
ATOM 717 N N . ASP A 1 101 ? 3.034 1.478 12.612 1.00 92.88 101 ASP A N 1
ATOM 718 C CA . ASP A 1 101 ? 1.701 0.954 12.420 1.00 92.88 101 ASP A CA 1
ATOM 719 C C . ASP A 1 101 ? 1.455 0.700 10.932 1.00 92.88 101 ASP A C 1
ATOM 721 O O . ASP A 1 101 ? 1.835 1.503 10.076 1.00 92.88 101 ASP A O 1
ATOM 725 N N . LEU A 1 102 ? 0.786 -0.410 10.619 1.00 95.25 102 LEU A N 1
ATOM 726 C CA . LEU A 1 102 ? 0.248 -0.676 9.289 1.00 95.25 102 LEU A CA 1
ATOM 727 C C . LEU A 1 102 ? -1.201 -0.184 9.238 1.00 95.25 102 LEU A C 1
ATOM 729 O O . LEU A 1 102 ? -2.052 -0.653 9.992 1.00 95.25 102 LEU A O 1
ATOM 733 N N . ILE A 1 103 ? -1.486 0.748 8.336 1.00 95.44 103 ILE A N 1
ATOM 734 C CA . ILE A 1 103 ? -2.745 1.489 8.278 1.00 95.44 103 ILE A CA 1
ATOM 735 C C . ILE A 1 103 ? -3.416 1.252 6.928 1.00 95.44 103 ILE A C 1
ATOM 737 O O . ILE A 1 103 ? -2.832 1.507 5.877 1.00 95.44 103 ILE A O 1
ATOM 741 N N . PHE A 1 104 ? -4.672 0.820 6.956 1.00 97.00 104 PHE A N 1
ATOM 742 C CA . PHE A 1 104 ? -5.566 0.812 5.803 1.00 97.00 104 PHE A CA 1
ATOM 743 C C . PHE A 1 104 ? -6.454 2.045 5.894 1.00 97.00 104 PHE A C 1
ATOM 745 O O . PHE A 1 104 ? -7.232 2.181 6.843 1.00 97.00 104 PHE A O 1
ATOM 752 N N . ALA A 1 105 ? -6.342 2.939 4.919 1.00 94.06 105 ALA A N 1
ATOM 753 C CA . ALA A 1 105 ? -7.037 4.217 4.936 1.00 94.06 105 ALA A CA 1
ATOM 754 C C . ALA A 1 105 ? -7.937 4.398 3.714 1.00 94.06 105 ALA A C 1
ATOM 756 O O . ALA A 1 105 ? -7.637 3.918 2.615 1.00 94.06 105 ALA A O 1
ATOM 757 N N . ASN A 1 106 ? -9.051 5.096 3.924 1.00 92.75 106 ASN A N 1
ATOM 758 C CA . ASN A 1 106 ? -10.022 5.423 2.891 1.00 92.75 106 ASN A CA 1
ATOM 759 C C . ASN A 1 106 ? -10.587 6.826 3.133 1.00 92.75 106 ASN A C 1
ATOM 761 O O . ASN A 1 106 ? -11.368 7.045 4.059 1.00 92.75 106 ASN A O 1
ATOM 765 N N . ASN A 1 107 ? -10.208 7.763 2.269 1.00 89.62 107 ASN A N 1
ATOM 766 C CA . ASN A 1 107 ? -10.734 9.115 2.280 1.00 89.62 107 ASN A CA 1
ATOM 767 C C . ASN A 1 107 ? -12.054 9.146 1.503 1.00 89.62 107 ASN A C 1
ATOM 769 O O . ASN A 1 107 ? -12.079 9.242 0.274 1.00 89.62 107 ASN A O 1
ATOM 773 N N . ASN A 1 108 ? -13.159 9.095 2.243 1.00 88.50 108 ASN A N 1
ATOM 774 C CA . ASN A 1 108 ? -14.509 9.151 1.686 1.00 88.50 108 ASN A CA 1
ATOM 775 C C . ASN A 1 108 ? -15.053 10.589 1.556 1.00 88.50 108 ASN A C 1
ATOM 777 O O . ASN A 1 108 ? -16.261 10.800 1.442 1.00 88.50 108 ASN A O 1
ATOM 781 N N . THR A 1 109 ? -14.189 11.604 1.617 1.00 85.75 109 THR A N 1
ATOM 782 C CA . THR A 1 109 ? -14.612 12.993 1.421 1.00 85.75 109 THR A CA 1
ATOM 783 C C . THR A 1 109 ? -14.638 13.341 -0.070 1.00 85.75 109 THR A C 1
ATOM 785 O O . THR A 1 109 ? -13.789 12.913 -0.858 1.00 85.75 109 THR A O 1
ATOM 788 N N . GLY A 1 110 ? -15.617 14.154 -0.476 1.00 83.94 110 GLY A N 1
ATOM 789 C CA . GLY A 1 110 ? -15.818 14.579 -1.869 1.00 83.94 110 GLY A CA 1
ATOM 790 C C . GLY A 1 110 ? -14.836 15.643 -2.380 1.00 83.94 110 GLY A C 1
ATOM 791 O O . GLY A 1 110 ? -15.151 16.333 -3.345 1.00 83.94 110 GLY A O 1
ATOM 792 N N . ASN A 1 111 ? -13.689 15.830 -1.722 1.00 82.25 111 ASN A N 1
ATOM 793 C CA . ASN A 1 111 ? -12.691 16.842 -2.075 1.00 82.25 111 ASN A CA 1
ATOM 794 C C . ASN A 1 111 ? -11.575 16.266 -2.981 1.00 82.25 111 ASN A C 1
ATOM 796 O O . ASN A 1 111 ? -11.627 15.104 -3.389 1.00 82.25 111 ASN A O 1
ATOM 800 N N . GLY A 1 112 ? -10.561 17.070 -3.311 1.00 75.25 112 GLY A N 1
ATOM 801 C CA . GLY A 1 112 ? -9.403 16.652 -4.118 1.00 75.25 112 GLY A CA 1
ATOM 802 C C . GLY A 1 112 ? -8.256 16.003 -3.332 1.00 75.25 112 GLY A C 1
ATOM 803 O O . GLY A 1 112 ? -7.225 15.699 -3.924 1.00 75.25 112 GLY A O 1
ATOM 804 N N . ASP A 1 113 ? -8.404 15.805 -2.021 1.00 80.44 113 ASP A N 1
ATOM 805 C CA . ASP A 1 113 ? -7.313 15.314 -1.181 1.00 80.44 113 ASP A CA 1
ATOM 806 C C . ASP A 1 113 ? -7.076 13.819 -1.402 1.00 80.44 113 ASP A C 1
ATOM 808 O O . ASP A 1 113 ? -7.997 13.043 -1.685 1.00 80.44 113 ASP A O 1
ATOM 812 N N . ASN A 1 114 ? -5.824 13.401 -1.253 1.00 81.19 114 ASN A N 1
ATOM 813 C CA . ASN A 1 114 ? -5.485 11.985 -1.209 1.00 81.19 114 ASN A CA 1
ATOM 814 C C . ASN A 1 114 ? -5.818 11.403 0.163 1.00 81.19 114 ASN A C 1
ATOM 816 O O . ASN A 1 114 ? -5.850 12.117 1.163 1.00 81.19 114 ASN A O 1
ATOM 820 N N . ALA A 1 115 ? -6.018 10.090 0.205 1.00 87.88 115 ALA A N 1
ATOM 821 C CA . ALA A 1 115 ? -5.989 9.357 1.453 1.00 87.88 115 ALA A CA 1
ATOM 822 C C . ALA A 1 115 ? -4.638 9.552 2.136 1.00 87.88 115 ALA A C 1
ATOM 824 O O . ALA A 1 115 ? -3.586 9.521 1.491 1.00 87.88 115 ALA A O 1
ATOM 825 N N . SER A 1 116 ? -4.690 9.734 3.445 1.00 87.81 116 SER A N 1
ATOM 826 C CA . SER A 1 116 ? -3.528 9.766 4.319 1.00 87.81 116 SER A CA 1
ATOM 827 C C . SER A 1 116 ? -3.781 8.897 5.548 1.00 87.81 116 SER A C 1
ATOM 829 O O . SER A 1 116 ? -4.843 8.289 5.696 1.00 87.81 116 SER A O 1
ATOM 831 N N . THR A 1 117 ? -2.820 8.841 6.464 1.00 89.69 117 THR A N 1
ATOM 832 C CA . THR A 1 117 ? -2.967 8.064 7.696 1.00 89.69 117 THR A CA 1
ATOM 833 C C . THR A 1 117 ? -4.050 8.604 8.633 1.00 89.69 117 THR A C 1
ATOM 835 O O . THR A 1 117 ? -4.521 7.863 9.492 1.00 89.69 117 THR A O 1
ATOM 838 N N . THR A 1 118 ? -4.522 9.843 8.444 1.00 90.69 118 THR A N 1
ATOM 839 C CA . THR A 1 118 ? -5.672 10.382 9.191 1.00 90.69 118 THR A CA 1
ATOM 840 C C . THR A 1 118 ? -7.010 9.808 8.731 1.00 90.69 118 THR A C 1
ATOM 842 O O . THR A 1 118 ? -7.985 9.879 9.469 1.00 90.69 118 THR A O 1
ATOM 845 N N . ASP A 1 119 ? -7.064 9.218 7.535 1.00 92.88 119 ASP A N 1
ATOM 846 C CA . ASP A 1 119 ? -8.249 8.545 6.992 1.00 92.88 119 ASP A CA 1
ATOM 847 C C . ASP A 1 119 ? -8.293 7.054 7.390 1.00 92.88 119 ASP A C 1
ATOM 849 O O . ASP A 1 119 ? -8.862 6.222 6.676 1.00 92.88 119 ASP A O 1
ATOM 853 N N . ALA A 1 120 ? -7.631 6.688 8.494 1.00 95.12 120 ALA A N 1
ATOM 854 C CA . ALA A 1 120 ? -7.499 5.313 8.956 1.00 95.12 120 ALA A CA 1
ATOM 855 C C . ALA A 1 120 ? -8.865 4.650 9.193 1.00 95.12 120 ALA A C 1
ATOM 857 O O . ALA A 1 120 ? -9.673 5.095 10.007 1.00 95.12 120 ALA A O 1
ATOM 858 N N . VAL A 1 121 ? -9.087 3.524 8.515 1.00 95.69 121 VAL A N 1
ATOM 859 C CA . VAL A 1 121 ? -10.249 2.646 8.712 1.00 95.69 121 VAL A CA 1
ATOM 860 C C . VAL A 1 121 ? -9.857 1.417 9.524 1.00 95.69 121 VAL A C 1
ATOM 862 O O . VAL A 1 121 ? -10.627 0.965 10.369 1.00 95.69 121 VAL A O 1
ATOM 865 N N . MET A 1 122 ? -8.658 0.881 9.298 1.00 97.00 122 MET A N 1
ATOM 866 C CA . MET A 1 122 ? -8.088 -0.208 10.085 1.00 97.00 122 MET A CA 1
ATOM 867 C C . MET A 1 122 ? -6.616 0.072 10.374 1.00 97.00 122 MET A C 1
ATOM 869 O O . MET A 1 122 ? -5.883 0.508 9.490 1.00 97.00 122 MET A O 1
ATOM 873 N N . VAL A 1 123 ? -6.182 -0.217 11.597 1.00 96.94 123 VAL A N 1
ATOM 874 C CA . VAL A 1 123 ? -4.802 -0.036 12.057 1.00 96.94 123 VAL A CA 1
ATOM 875 C C . VAL A 1 123 ? -4.316 -1.319 12.713 1.00 96.94 123 VAL A C 1
ATOM 877 O O . VAL A 1 123 ? -4.957 -1.820 13.630 1.00 96.94 123 VAL A O 1
ATOM 880 N N . LEU A 1 124 ? -3.175 -1.844 12.276 1.00 96.94 124 LEU A N 1
ATOM 881 C CA . LEU A 1 124 ? -2.381 -2.810 13.026 1.00 96.94 124 LEU A CA 1
ATOM 882 C C . LEU A 1 124 ? -1.226 -2.050 13.671 1.00 96.94 124 LEU A C 1
ATOM 884 O O . LEU A 1 124 ? -0.291 -1.642 12.987 1.00 96.94 124 LEU A O 1
ATOM 888 N N . GLN A 1 125 ? -1.300 -1.873 14.985 1.00 93.94 125 GLN A N 1
ATOM 889 C CA . GLN A 1 125 ? -0.266 -1.170 15.726 1.00 93.94 125 GLN A CA 1
ATOM 890 C C . GLN A 1 125 ? 1.030 -1.981 15.794 1.00 93.94 125 GLN A C 1
ATOM 892 O O . GLN A 1 125 ? 0.988 -3.214 15.839 1.00 93.94 125 GLN A O 1
ATOM 897 N N . ALA A 1 126 ? 2.172 -1.310 15.942 1.00 90.69 126 ALA A N 1
ATOM 898 C CA . ALA A 1 126 ? 3.481 -1.946 16.135 1.00 90.69 126 ALA A CA 1
ATOM 899 C C . ALA A 1 126 ? 3.535 -2.921 17.338 1.00 90.69 126 ALA A C 1
ATOM 901 O O . ALA A 1 126 ? 4.407 -3.792 17.408 1.00 90.69 126 ALA A O 1
ATOM 902 N N . GLY A 1 127 ? 2.618 -2.777 18.307 1.00 88.62 127 GLY A N 1
ATOM 903 C CA . GLY A 1 127 ? 2.414 -3.688 19.446 1.00 88.62 127 GLY A CA 1
ATOM 904 C C . GLY A 1 127 ? 1.530 -4.916 19.151 1.00 88.62 127 GLY A C 1
ATOM 905 O O . GLY A 1 127 ? 1.249 -5.721 20.046 1.00 88.62 127 GLY A O 1
ATOM 906 N N . GLY A 1 128 ? 1.069 -5.066 17.908 1.00 92.25 128 GLY A N 1
ATOM 907 C CA . GLY A 1 128 ? 0.271 -6.193 17.425 1.00 92.25 128 GLY A CA 1
ATOM 908 C C . GLY A 1 128 ? -1.221 -6.123 17.760 1.00 9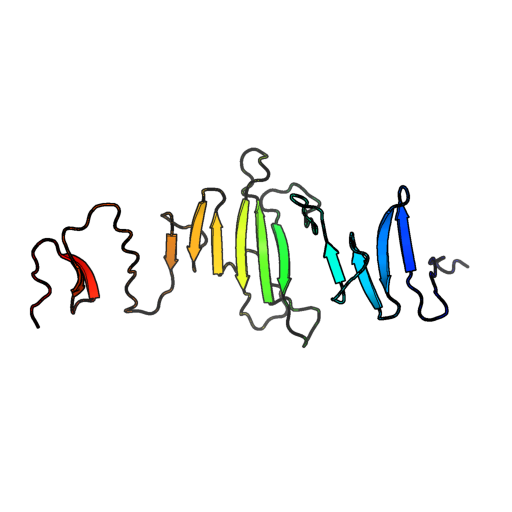2.25 128 GLY A C 1
ATOM 909 O O . GLY A 1 128 ? -1.881 -7.160 17.754 1.00 92.25 128 GLY A O 1
ATOM 910 N N . ASN A 1 129 ? -1.750 -4.951 18.114 1.00 94.69 129 ASN A N 1
ATOM 911 C CA . ASN A 1 129 ? -3.189 -4.753 18.306 1.00 94.69 129 ASN A CA 1
ATOM 912 C C . ASN A 1 129 ? -3.829 -4.282 16.998 1.00 94.69 129 ASN A C 1
ATOM 914 O O . ASN A 1 129 ? -3.239 -3.478 16.282 1.00 94.69 129 ASN A O 1
ATOM 918 N N . VAL A 1 130 ? -5.040 -4.754 16.708 1.00 96.88 130 VAL A N 1
ATOM 919 C CA . VAL A 1 130 ? -5.811 -4.374 15.522 1.00 96.88 130 VAL A CA 1
ATOM 920 C C . VAL A 1 130 ? -6.988 -3.491 15.930 1.00 96.88 130 VAL A C 1
ATOM 922 O O . VAL A 1 130 ? -7.825 -3.900 16.733 1.00 96.88 130 VAL A O 1
ATOM 925 N N . GLY A 1 131 ? -7.073 -2.290 15.371 1.00 95.44 131 GLY A N 1
ATOM 926 C CA . GLY A 1 131 ? -8.232 -1.407 15.442 1.00 95.44 131 GLY A CA 1
ATOM 927 C C . GLY A 1 131 ? -8.989 -1.393 14.116 1.00 95.44 131 GLY A C 1
ATOM 928 O O . GLY A 1 131 ? -8.371 -1.318 13.060 1.00 95.44 131 GLY A O 1
ATOM 929 N N . ILE A 1 132 ? -10.319 -1.457 14.156 1.00 94.44 132 ILE A N 1
ATOM 930 C CA . ILE A 1 132 ? -11.222 -1.195 13.027 1.00 94.44 132 ILE A CA 1
ATOM 931 C C . ILE A 1 132 ? -12.148 -0.057 13.460 1.00 94.44 132 ILE A C 1
ATOM 933 O O . ILE A 1 132 ? -12.836 -0.169 14.475 1.00 94.44 132 ILE A O 1
ATOM 937 N N . GLY A 1 133 ? -12.126 1.060 12.736 1.00 93.06 133 GLY A N 1
ATOM 938 C CA . GLY A 1 133 ? -12.814 2.297 13.119 1.00 93.06 133 GLY A CA 1
ATOM 939 C C . GLY A 1 133 ? -12.186 3.025 14.316 1.00 93.06 133 GLY A C 1
ATOM 940 O O . GLY A 1 133 ? -12.805 3.923 14.877 1.00 93.06 133 GLY A O 1
ATOM 941 N N . THR A 1 134 ? -10.981 2.632 14.741 1.00 93.06 134 THR A N 1
ATOM 942 C CA . THR A 1 134 ? -10.203 3.295 15.797 1.00 93.06 134 THR A CA 1
ATOM 943 C C . THR A 1 134 ? -8.706 3.116 15.551 1.00 93.06 134 THR A C 1
ATOM 945 O O . THR A 1 134 ? -8.275 2.055 15.098 1.00 93.06 134 THR A O 1
ATOM 948 N N . THR A 1 135 ? -7.919 4.141 15.871 1.00 93.56 135 THR A N 1
ATOM 949 C CA . THR A 1 135 ? -6.447 4.127 15.843 1.00 93.56 135 THR A CA 1
ATOM 950 C C . THR A 1 135 ? -5.837 3.753 17.199 1.00 93.56 135 THR A C 1
ATOM 952 O O . THR A 1 135 ? -4.642 3.494 17.284 1.00 93.56 135 THR A O 1
ATOM 955 N N . GLU A 1 136 ? -6.654 3.684 18.256 1.00 91.81 136 GLU A N 1
ATOM 956 C CA . GLU A 1 136 ? -6.240 3.394 19.635 1.00 91.81 136 GLU A CA 1
ATOM 957 C C . GLU A 1 136 ? -6.964 2.140 20.167 1.00 91.81 136 GLU A C 1
ATOM 959 O O . GLU A 1 136 ? -7.855 2.219 21.021 1.00 91.81 136 GLU A O 1
ATOM 964 N N . PRO A 1 137 ? -6.661 0.941 19.640 1.00 94.00 137 PRO A N 1
ATOM 965 C CA . PRO A 1 137 ? -7.271 -0.289 20.120 1.00 94.00 137 PRO A CA 1
ATOM 966 C C . PRO A 1 137 ? -6.863 -0.596 21.573 1.00 94.00 137 PRO A C 1
ATOM 968 O O . PRO A 1 137 ? -5.714 -0.920 21.863 1.00 94.00 137 PRO A O 1
ATOM 971 N N . GLY A 1 138 ? -7.838 -0.592 22.490 1.00 90.69 138 GLY A N 1
ATOM 972 C CA . GLY A 1 138 ? -7.631 -0.935 23.909 1.00 90.69 138 GLY A CA 1
ATOM 973 C C . GLY A 1 138 ? -7.432 -2.432 24.208 1.00 90.69 138 GLY A C 1
ATOM 974 O O . GLY A 1 138 ? -7.289 -2.819 25.363 1.00 90.69 138 GLY A O 1
ATOM 975 N N . SER A 1 139 ? -7.459 -3.298 23.193 1.00 90.50 139 SER A N 1
ATOM 976 C CA . SER A 1 139 ? -7.206 -4.742 23.305 1.00 90.50 139 SER A CA 1
ATOM 977 C C . SER A 1 139 ? -6.667 -5.288 21.977 1.00 90.50 139 SER A C 1
ATOM 979 O O . SER A 1 139 ? -6.515 -4.529 21.020 1.00 90.50 139 SER A O 1
ATOM 981 N N . LYS A 1 140 ? -6.396 -6.600 21.885 1.00 91.62 140 LYS A N 1
ATOM 982 C CA . LYS A 1 140 ? -5.836 -7.216 20.667 1.00 91.62 140 LYS A CA 1
ATOM 983 C C . LYS A 1 140 ? -6.681 -6.980 19.411 1.00 91.62 140 LYS A C 1
ATOM 985 O O . LYS A 1 140 ? -6.105 -6.835 18.338 1.00 91.62 140 LYS A O 1
ATOM 990 N N . LEU A 1 141 ? -8.006 -6.901 19.546 1.00 92.12 141 LEU A N 1
ATOM 991 C CA . LEU A 1 141 ? -8.921 -6.514 18.473 1.00 92.12 141 LEU A CA 1
ATOM 992 C C . LEU A 1 141 ? -9.984 -5.544 19.012 1.00 92.12 141 LEU A C 1
ATOM 994 O O . LEU A 1 141 ? -10.848 -5.929 19.804 1.00 92.12 141 LEU A O 1
ATOM 998 N N . SER A 1 142 ? -9.943 -4.293 18.558 1.00 90.81 142 SER A N 1
ATOM 999 C CA . SER A 1 142 ? -10.955 -3.270 18.834 1.00 90.81 142 SER A CA 1
ATOM 1000 C C . SER A 1 142 ? -11.735 -2.945 17.565 1.00 90.81 142 SER A C 1
ATOM 1002 O O . SER A 1 142 ? -11.139 -2.703 16.521 1.00 90.81 142 SER A O 1
ATOM 1004 N N . VAL A 1 143 ? -13.064 -2.928 17.650 1.00 90.69 143 VAL A N 1
ATOM 1005 C CA . VAL A 1 143 ? -13.955 -2.557 16.541 1.00 90.69 143 VAL A CA 1
ATOM 1006 C C . VAL A 1 143 ? -14.926 -1.503 17.062 1.00 90.69 143 VAL A C 1
ATOM 1008 O O . VAL A 1 143 ? -15.645 -1.768 18.028 1.00 90.69 143 VAL A O 1
ATOM 1011 N N . VAL A 1 144 ? -14.922 -0.316 16.456 1.00 88.50 144 VAL A N 1
ATOM 1012 C CA . VAL A 1 144 ? -15.711 0.862 16.857 1.00 88.50 144 VAL A CA 1
ATOM 1013 C C . VAL A 1 144 ? -16.580 1.325 15.682 1.00 88.50 144 VAL A C 1
ATOM 1015 O O . VAL A 1 144 ? -16.259 1.065 14.527 1.00 88.50 144 VAL A O 1
ATOM 1018 N N . GLY A 1 145 ? -17.703 1.994 15.971 1.00 83.12 145 GLY A N 1
ATOM 1019 C CA . GLY A 1 145 ? -18.586 2.557 14.940 1.00 83.12 145 GLY A CA 1
ATOM 1020 C C . GLY A 1 145 ? -19.555 1.552 14.312 1.00 83.12 145 GLY A C 1
ATOM 1021 O O . GLY A 1 145 ? -20.086 1.803 13.234 1.00 83.12 145 GLY A O 1
ATOM 1022 N N . LEU A 1 146 ? -19.801 0.417 14.975 1.00 76.25 146 LEU A N 1
ATOM 1023 C CA . LEU A 1 146 ? -20.834 -0.523 14.546 1.00 76.25 146 LEU A CA 1
ATOM 1024 C C . LEU A 1 146 ? -22.234 0.111 14.683 1.00 76.25 146 LEU A C 1
ATOM 1026 O O . LEU A 1 146 ? -22.469 0.854 15.642 1.00 76.25 146 LEU A O 1
ATOM 1030 N N . PRO A 1 147 ? -23.184 -0.201 13.782 1.00 80.00 147 PRO A N 1
ATOM 1031 C CA . PRO A 1 147 ? -24.576 0.214 13.928 1.00 80.00 147 PRO A CA 1
ATOM 1032 C C . PRO A 1 147 ? -25.152 -0.212 15.282 1.00 80.00 147 PRO A C 1
ATOM 1034 O O . PRO A 1 147 ? -24.859 -1.310 15.770 1.00 80.00 147 PRO A O 1
ATOM 1037 N N . SER A 1 148 ? -26.000 0.633 15.872 1.00 71.06 148 SER A N 1
ATOM 1038 C CA . SER A 1 148 ? -26.716 0.327 17.114 1.00 71.06 148 SER A CA 1
ATOM 1039 C C . SER A 1 148 ? -27.419 -1.033 17.013 1.00 71.06 148 SER A C 1
ATOM 1041 O O . SER A 1 148 ? -28.192 -1.259 16.087 1.00 71.06 148 SER A O 1
ATOM 1043 N N . GLY A 1 149 ? -27.131 -1.939 17.952 1.00 61.44 149 GLY A N 1
ATOM 1044 C CA . GLY A 1 149 ? -27.666 -3.309 17.957 1.00 61.44 149 GLY A CA 1
ATOM 1045 C C . GLY A 1 149 ? -26.743 -4.379 17.359 1.00 61.44 149 GLY A C 1
ATOM 1046 O O . GLY A 1 149 ? -27.088 -5.555 17.397 1.00 61.44 149 GLY A O 1
ATOM 1047 N N . SER A 1 150 ? -25.559 -4.016 16.855 1.00 65.94 150 SER A N 1
ATOM 1048 C CA . SER A 1 150 ? -24.558 -5.002 16.425 1.00 65.94 150 SER A CA 1
ATOM 1049 C C . SER A 1 150 ? -23.843 -5.608 17.638 1.00 65.94 150 SER A C 1
ATOM 1051 O O . SER A 1 150 ? -23.157 -4.899 18.378 1.00 65.94 150 SER A O 1
ATOM 1053 N N . THR A 1 151 ? -23.975 -6.917 17.852 1.00 55.06 151 THR A N 1
ATOM 1054 C CA . THR A 1 151 ? -23.285 -7.639 18.930 1.00 55.06 151 THR A CA 1
ATOM 1055 C C . THR A 1 151 ? -21.849 -7.998 18.533 1.00 55.06 151 THR A C 1
ATOM 1057 O O . THR A 1 151 ? -21.572 -8.513 17.449 1.00 55.06 151 THR A O 1
ATOM 1060 N N . ARG A 1 152 ? -20.897 -7.698 19.428 1.00 63.69 152 ARG A N 1
ATOM 1061 C CA . ARG A 1 152 ? -19.482 -8.079 19.304 1.00 63.69 152 ARG A CA 1
ATOM 1062 C C . ARG A 1 152 ? -19.317 -9.521 19.780 1.00 63.69 152 ARG A C 1
ATOM 1064 O O . ARG A 1 152 ? -19.139 -9.738 20.973 1.00 63.69 152 ARG A O 1
ATOM 1071 N N . SER A 1 153 ? -19.324 -10.490 18.875 1.00 57.53 153 SER A N 1
ATOM 1072 C CA . SER A 1 153 ? -19.138 -11.897 19.251 1.00 57.53 153 SER A CA 1
ATOM 1073 C C . SER A 1 153 ? -17.869 -12.479 18.641 1.00 57.53 153 SER A C 1
ATOM 1075 O O . SER A 1 153 ? -17.905 -13.190 17.644 1.00 57.53 153 SER A O 1
ATOM 1077 N N . ALA A 1 154 ? -16.727 -12.184 19.263 1.00 56.91 154 ALA A N 1
ATOM 1078 C CA . ALA A 1 154 ? -15.516 -12.981 19.104 1.00 56.91 154 ALA A CA 1
ATOM 1079 C C . ALA A 1 154 ? -15.347 -13.843 20.364 1.00 56.91 154 ALA A C 1
ATOM 1081 O O . ALA A 1 154 ? -14.617 -13.464 21.278 1.00 56.91 154 ALA A O 1
ATOM 1082 N N . ALA A 1 155 ? -16.039 -14.984 20.450 1.00 56.84 155 ALA A N 1
ATOM 1083 C CA . ALA A 1 155 ? -15.711 -15.969 21.479 1.00 56.84 155 ALA A CA 1
ATOM 1084 C C . ALA A 1 155 ? -14.516 -16.799 21.010 1.00 56.84 155 ALA A C 1
ATOM 1086 O O . ALA A 1 155 ? -14.659 -17.814 20.331 1.00 56.84 155 ALA A O 1
ATOM 1087 N N . GLY A 1 156 ? -13.316 -16.357 21.378 1.00 54.53 156 GLY A N 1
ATOM 1088 C CA . GLY A 1 156 ? -12.171 -17.253 21.431 1.00 54.53 156 GLY A CA 1
ATOM 1089 C C . GLY A 1 156 ? -12.342 -18.177 22.632 1.00 54.53 156 GLY A C 1
ATOM 1090 O O . GLY A 1 156 ? -12.091 -17.765 23.760 1.00 54.53 156 GLY A O 1
ATOM 1091 N N . VAL A 1 157 ? -12.794 -19.409 22.412 1.00 56.19 157 VAL A N 1
ATOM 1092 C CA . VAL A 1 157 ? -12.815 -20.433 23.460 1.00 56.19 157 VAL A CA 1
ATOM 1093 C C . VAL A 1 157 ? -11.438 -21.093 23.498 1.00 56.19 157 VAL A C 1
ATOM 1095 O O . VAL A 1 157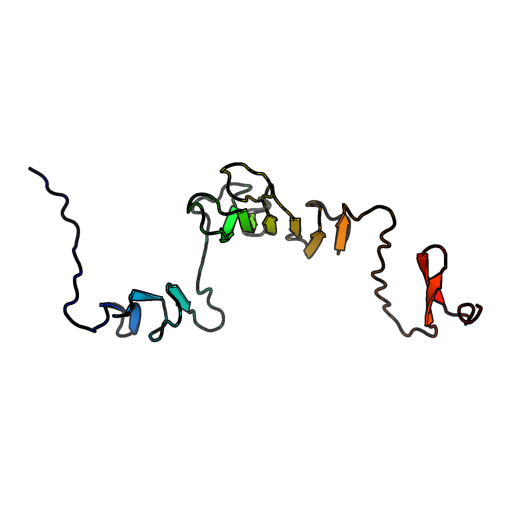 ? -11.114 -21.913 22.643 1.00 56.19 157 VAL A O 1
ATOM 1098 N N . SER A 1 158 ? -10.599 -20.737 24.470 1.00 49.56 158 SER A N 1
ATOM 1099 C CA . SER A 1 158 ? -9.366 -21.479 24.751 1.00 49.56 158 SER A CA 1
ATOM 1100 C C . SER A 1 158 ? -9.648 -22.564 25.798 1.00 49.56 158 SER A C 1
ATOM 1102 O O . SER A 1 158 ? -9.743 -22.253 26.984 1.00 49.56 158 SER A O 1
ATOM 1104 N N . GLY A 1 159 ? -9.802 -23.825 25.380 1.00 57.22 159 GLY A N 1
ATOM 1105 C CA . GLY A 1 159 ? -10.004 -24.969 26.284 1.00 57.22 159 GLY A CA 1
ATOM 1106 C C . GLY A 1 159 ? -10.904 -26.070 25.709 1.00 57.22 159 GLY A C 1
ATOM 1107 O O . GLY A 1 159 ? -11.468 -25.915 24.630 1.00 57.22 159 GLY A O 1
ATOM 1108 N N . ASN A 1 160 ? -11.035 -27.193 26.429 1.00 54.75 160 ASN A N 1
ATOM 1109 C CA . ASN A 1 160 ? -11.991 -28.253 26.093 1.00 54.75 160 ASN A CA 1
ATOM 1110 C C . ASN A 1 160 ? -13.389 -27.817 26.559 1.00 54.75 160 ASN A C 1
ATOM 1112 O O . ASN A 1 160 ? -13.636 -27.724 27.762 1.00 54.75 160 ASN A O 1
ATOM 1116 N N . LEU A 1 161 ? -14.273 -27.486 25.618 1.00 56.97 161 LEU A N 1
ATOM 1117 C CA . LEU A 1 161 ? -15.617 -27.011 25.923 1.00 56.97 161 LEU A CA 1
ATOM 1118 C C . LEU A 1 161 ? -16.535 -28.211 26.166 1.00 56.97 161 LEU A C 1
ATOM 1120 O O . LEU A 1 161 ? -16.922 -28.896 25.225 1.00 56.97 161 LEU A O 1
ATOM 1124 N N . ALA A 1 162 ? -16.918 -28.460 27.417 1.00 56.03 162 ALA A N 1
ATOM 1125 C CA . ALA A 1 162 ? -17.960 -29.440 27.746 1.00 56.03 162 ALA A CA 1
ATOM 1126 C C . ALA A 1 162 ? -19.383 -28.917 27.433 1.00 56.03 162 ALA A C 1
ATOM 1128 O O . ALA A 1 162 ? -20.350 -29.381 28.026 1.00 56.03 162 ALA A O 1
ATOM 1129 N N . GLY A 1 163 ? -19.508 -27.928 26.540 1.00 61.00 163 GLY A N 1
ATOM 1130 C CA . GLY A 1 163 ? -20.685 -27.081 26.400 1.00 61.00 163 GLY A CA 1
ATOM 1131 C C . GLY A 1 163 ? -20.903 -26.535 24.989 1.00 61.00 163 GLY A C 1
ATOM 1132 O O . GLY A 1 163 ? -19.955 -26.441 24.209 1.00 61.00 163 GLY A O 1
ATOM 1133 N N . ALA A 1 164 ? -22.143 -26.174 24.653 1.00 61.00 164 ALA A N 1
ATOM 1134 C CA . ALA A 1 164 ? -22.471 -25.500 23.397 1.00 61.00 164 ALA A CA 1
ATOM 1135 C C . ALA A 1 164 ? -22.186 -23.990 23.506 1.00 61.00 164 ALA A C 1
ATOM 1137 O O . ALA A 1 164 ? -22.264 -23.397 24.579 1.00 61.00 164 ALA A O 1
ATOM 1138 N N . VAL A 1 165 ? -21.843 -23.338 22.394 1.00 74.31 165 VAL A N 1
ATOM 1139 C CA . VAL A 1 165 ? -21.821 -21.869 22.329 1.00 74.31 165 VAL A CA 1
ATOM 1140 C C . VAL A 1 165 ? -23.236 -21.398 22.026 1.00 74.31 165 VAL A C 1
ATOM 1142 O O . VAL A 1 165 ? -23.793 -21.780 20.998 1.00 74.31 165 VAL A O 1
ATOM 1145 N N . CYS A 1 166 ? -23.796 -20.555 22.887 1.00 69.75 166 CYS A N 1
ATOM 1146 C CA . CYS A 1 166 ? -25.171 -20.087 22.751 1.00 69.75 166 CYS A CA 1
ATOM 1147 C C . CYS A 1 166 ? -25.269 -18.582 22.615 1.00 69.75 166 CYS A C 1
ATOM 1149 O O . CYS A 1 166 ? -24.440 -17.840 23.144 1.00 69.75 166 CYS A O 1
ATOM 1151 N N . ILE A 1 167 ? -26.339 -18.148 21.954 1.00 72.94 167 ILE A N 1
ATOM 1152 C CA . ILE A 1 167 ? -26.742 -16.751 21.843 1.00 72.94 167 ILE A CA 1
ATOM 1153 C C . ILE A 1 167 ? -28.138 -16.649 22.456 1.00 72.94 167 ILE A C 1
ATOM 1155 O O . ILE A 1 167 ? -29.048 -17.345 22.008 1.00 72.94 167 ILE A O 1
ATOM 1159 N N . THR A 1 168 ? -28.306 -15.823 23.487 1.00 68.38 168 THR A N 1
ATOM 1160 C CA . THR A 1 168 ? -29.628 -15.567 24.073 1.00 68.38 168 THR A CA 1
ATOM 1161 C C . THR A 1 168 ? -30.470 -14.678 23.163 1.00 68.38 168 THR A C 1
ATOM 1163 O O . THR A 1 168 ? -29.958 -13.981 22.287 1.00 68.38 168 THR A O 1
ATOM 1166 N N . ASP A 1 169 ? -31.774 -14.643 23.413 1.00 67.38 169 ASP A N 1
ATOM 1167 C CA . ASP A 1 169 ? -32.716 -13.680 22.831 1.00 67.38 169 ASP A CA 1
ATOM 1168 C C . ASP A 1 169 ? -32.327 -12.209 23.087 1.00 67.38 169 ASP A C 1
ATOM 1170 O O . ASP A 1 169 ? -32.621 -11.332 22.277 1.00 67.38 169 ASP A O 1
ATOM 1174 N N . THR A 1 170 ? -31.591 -11.939 24.167 1.00 65.44 170 THR A N 1
ATOM 1175 C CA . THR A 1 170 ? -30.979 -10.632 24.461 1.00 65.44 170 THR A CA 1
ATOM 1176 C C . THR A 1 170 ? -29.648 -10.386 23.738 1.00 65.44 170 THR A C 1
ATOM 1178 O O . THR A 1 170 ? -28.999 -9.370 23.984 1.00 65.44 170 THR A O 1
ATOM 1181 N N . GLY A 1 171 ? -29.213 -11.304 22.870 1.00 65.06 171 GLY A N 1
ATOM 1182 C CA . GLY A 1 171 ? -27.989 -11.191 22.073 1.00 65.06 171 GLY A CA 1
ATOM 1183 C C . GLY A 1 171 ? -26.694 -11.438 22.850 1.00 65.06 171 GLY A C 1
ATOM 1184 O O . GLY A 1 171 ? -25.609 -11.174 22.328 1.00 65.06 171 GLY A O 1
ATOM 1185 N N . ASN A 1 172 ? -26.779 -11.938 24.083 1.00 64.00 172 ASN A N 1
ATOM 1186 C CA . ASN A 1 172 ? -25.599 -12.260 24.872 1.00 64.00 172 ASN A CA 1
ATOM 1187 C C . ASN A 1 172 ? -25.059 -13.627 24.453 1.00 64.00 172 ASN A C 1
ATOM 1189 O O . ASN A 1 172 ? -25.812 -14.585 24.285 1.00 64.00 172 ASN A O 1
ATOM 1193 N N . MET A 1 173 ? -23.742 -13.715 24.296 1.00 74.25 173 MET A N 1
ATOM 1194 C CA . MET A 1 173 ? -23.061 -14.948 23.930 1.00 74.25 173 MET A CA 1
ATOM 1195 C C . MET A 1 173 ? -22.466 -15.598 25.179 1.00 74.25 173 MET A C 1
ATOM 1197 O O . MET A 1 173 ? -21.647 -14.978 25.859 1.00 74.25 173 MET A O 1
ATOM 1201 N N . TYR A 1 174 ? -22.853 -16.840 25.465 1.00 66.19 174 TYR A N 1
ATOM 1202 C CA . TYR A 1 174 ? -22.356 -17.609 26.606 1.00 66.19 174 TYR A CA 1
ATOM 1203 C C . TYR A 1 174 ? -21.770 -18.944 26.153 1.00 66.19 174 TYR A C 1
ATOM 1205 O O . TYR A 1 174 ? -22.119 -19.487 25.103 1.00 66.19 174 TYR A O 1
ATOM 1213 N N . ILE A 1 175 ? -20.874 -19.474 26.978 1.00 71.62 175 ILE A N 1
ATOM 1214 C CA . ILE A 1 175 ? -20.495 -20.881 26.937 1.00 71.62 175 ILE A CA 1
ATOM 1215 C C . ILE A 1 175 ? -21.492 -21.603 27.841 1.00 71.62 175 ILE A C 1
ATOM 1217 O O . ILE A 1 175 ? -21.453 -21.423 29.057 1.00 71.62 175 ILE A O 1
ATOM 1221 N N . ASP A 1 176 ? -22.389 -22.382 27.250 1.00 66.44 176 ASP A N 1
ATOM 1222 C CA . ASP A 1 176 ? -23.366 -23.180 27.980 1.00 66.44 176 ASP A CA 1
ATOM 1223 C C . ASP A 1 176 ? -22.731 -24.490 28.422 1.00 66.44 176 ASP A C 1
ATOM 1225 O O . ASP A 1 176 ? -22.609 -25.430 27.641 1.00 66.44 176 ASP A O 1
ATOM 1229 N N . THR A 1 177 ? -22.300 -24.533 29.677 1.00 66.38 177 THR A N 1
ATOM 1230 C CA . THR A 1 177 ? -21.721 -25.728 30.295 1.00 66.38 177 THR A CA 1
ATOM 1231 C C . THR A 1 177 ? -22.759 -26.647 30.941 1.00 66.38 177 THR A C 1
ATOM 1233 O O . THR A 1 177 ? -22.367 -27.688 31.465 1.00 66.38 177 THR A O 1
ATOM 1236 N N . ASP A 1 178 ? -24.041 -26.267 30.973 1.00 66.69 178 ASP A N 1
ATOM 1237 C CA . ASP A 1 178 ? -25.099 -26.984 31.703 1.00 66.69 178 ASP A CA 1
ATOM 1238 C C . ASP A 1 178 ? -26.277 -27.462 30.830 1.00 66.69 178 ASP A C 1
ATOM 1240 O O . ASP A 1 178 ? -27.172 -28.146 31.327 1.00 66.69 178 ASP A O 1
ATOM 1244 N N . GLY A 1 179 ? -26.236 -27.201 29.521 1.00 61.62 179 GLY A N 1
ATOM 1245 C CA . GLY A 1 179 ? -27.223 -27.645 28.537 1.00 61.62 179 GLY A CA 1
ATOM 1246 C C . GLY A 1 179 ? -28.513 -26.823 28.533 1.00 61.62 179 GLY A C 1
ATOM 1247 O O . GLY A 1 179 ? -29.506 -27.247 27.934 1.00 61.62 179 GLY A O 1
ATOM 1248 N N . SER A 1 180 ? -28.529 -25.666 29.199 1.00 65.00 180 SER A N 1
ATOM 1249 C CA . SER A 1 180 ? -29.711 -24.810 29.337 1.00 65.00 180 SER A CA 1
ATOM 1250 C C . SER A 1 180 ? -30.162 -24.144 28.032 1.00 65.00 180 SER A C 1
ATOM 1252 O O . SER A 1 180 ? -31.296 -23.670 27.949 1.00 65.00 180 SER A O 1
ATOM 1254 N N . CYS A 1 181 ? -29.347 -24.160 26.976 1.00 61.25 181 CYS A N 1
ATOM 1255 C CA . CYS A 1 181 ? -29.705 -23.560 25.691 1.00 61.25 181 CYS A CA 1
ATOM 1256 C C . CYS A 1 181 ? -30.659 -24.376 24.816 1.00 61.25 181 CYS A C 1
ATOM 1258 O O . CYS A 1 181 ? -31.080 -23.886 23.770 1.00 61.25 181 CYS A O 1
ATOM 1260 N N . ALA A 1 182 ? -31.015 -25.604 25.196 1.00 55.00 182 ALA A N 1
ATOM 1261 C CA . ALA A 1 182 ? -31.931 -26.446 24.421 1.00 55.00 182 ALA A CA 1
ATOM 1262 C C . ALA A 1 182 ? -33.430 -26.116 24.639 1.00 55.00 182 ALA A C 1
ATOM 1264 O O . ALA A 1 182 ? -34.284 -26.958 24.364 1.00 55.00 182 ALA A O 1
ATOM 1265 N N . GLY A 1 183 ? -33.765 -24.925 25.151 1.00 58.31 183 GLY A N 1
ATOM 1266 C CA . GLY A 1 183 ? -35.112 -24.581 25.616 1.00 58.31 183 GLY A CA 1
ATOM 1267 C C . GLY A 1 183 ? -35.719 -23.311 25.016 1.00 58.31 183 GLY A C 1
ATOM 1268 O O . GLY A 1 183 ? -35.933 -22.356 25.758 1.00 58.31 183 GLY A O 1
ATOM 1269 N N . ASN A 1 184 ? -36.000 -23.314 23.708 1.00 41.19 184 ASN A N 1
ATOM 1270 C CA . ASN A 1 184 ? -37.247 -22.831 23.075 1.00 41.19 184 ASN A CA 1
ATOM 1271 C C . ASN A 1 184 ? -37.197 -23.019 21.555 1.00 41.19 184 ASN A C 1
ATOM 1273 O O . ASN A 1 184 ? -36.230 -22.530 20.931 1.00 41.19 184 ASN A O 1
#

Secondary structure (DSSP, 8-state):
------------SSPPEEEEETTEEEEEE-TTS-EEES-SS--SSEEE-PPTT--SS----SS--TT-EEEEEE--TT-TT---EEEEEEE--STT---EEEEEEE--SSSSPPP-GGGEEEEE-TTS-EEES-SS-SSSEEE--PPTT---------S--SSEEEE-TT--EEEESSSGGG--

Sequence (184 aa):
GGTSDDLLLYQVGANNISLYTNGTEQMRITSGGNVGIGTTGPNAKLHVRGAVNEAALIIDPDESVNNGSTGILFGASNSSANKKAGIFFQRDGLDGSLRGDLIFANNNTGNGDNASTTDAVMVLQAGGNVGIGTTEPGSKLSVVGLPSGSTRSAAGVSGNLAGAVCITDTGNMYIDTDGSCAGN

Solvent-accessible surface area (backbone atoms only — not comparable to full-atom values): 11462 Å² total; per-residue (Å²): 134,89,70,85,86,72,87,82,86,80,79,87,67,89,52,62,53,73,42,69,55,96,94,39,73,46,36,32,34,41,62,87,66,22,31,12,33,57,41,96,75,47,89,39,64,71,27,66,40,51,61,93,97,46,76,47,76,81,74,75,60,96,56,96,48,73,66,38,61,31,66,53,72,42,63,60,94,90,42,100,67,34,25,32,27,32,44,32,44,33,34,70,58,56,88,86,47,96,47,36,28,44,31,38,17,50,39,87,65,96,64,72,62,54,37,45,82,89,29,49,43,30,27,38,39,68,89,68,25,31,11,33,58,38,90,77,41,92,41,65,72,30,79,45,88,71,63,93,88,66,73,89,80,81,82,80,78,89,73,91,71,84,41,53,82,43,69,47,99,86,63,50,76,46,78,33,70,80,66,73,80,82,74,130

pLDDT: mean 78.0, std 16.24, range [38.25, 97.44]